Protein AF-A0A8K0K0P8-F1 (afdb_monomer_lite)

Structure (mmCIF, N/CA/C/O backbone):
data_AF-A0A8K0K0P8-F1
#
_entry.id   AF-A0A8K0K0P8-F1
#
loop_
_atom_site.group_PDB
_atom_site.id
_atom_site.type_symbol
_atom_site.label_atom_id
_atom_site.label_alt_id
_atom_site.label_comp_id
_atom_site.label_asym_id
_atom_site.label_entity_id
_atom_site.label_seq_id
_atom_site.pdbx_PDB_ins_code
_atom_site.Cartn_x
_atom_site.Cartn_y
_atom_site.Cartn_z
_atom_site.occupancy
_atom_site.B_iso_or_equiv
_atom_site.auth_seq_id
_atom_site.auth_comp_id
_atom_site.auth_asym_id
_atom_site.auth_atom_id
_atom_site.pdbx_PDB_model_num
ATOM 1 N N . MET A 1 1 ? 12.712 45.612 -15.764 1.00 40.81 1 MET A N 1
ATOM 2 C CA . MET A 1 1 ? 11.254 45.434 -15.910 1.00 40.81 1 MET A CA 1
ATOM 3 C C . MET A 1 1 ? 11.139 44.117 -16.648 1.00 40.81 1 MET A C 1
ATOM 5 O O . MET A 1 1 ? 11.098 44.107 -17.865 1.00 40.81 1 MET A O 1
ATOM 9 N N . GLU A 1 2 ? 11.359 43.036 -15.909 1.00 36.59 2 GLU A N 1
ATOM 10 C CA . GLU A 1 2 ? 11.461 41.673 -16.432 1.00 36.59 2 GLU A CA 1
ATOM 11 C C . GLU A 1 2 ? 10.373 40.860 -15.756 1.00 36.59 2 GLU A C 1
ATO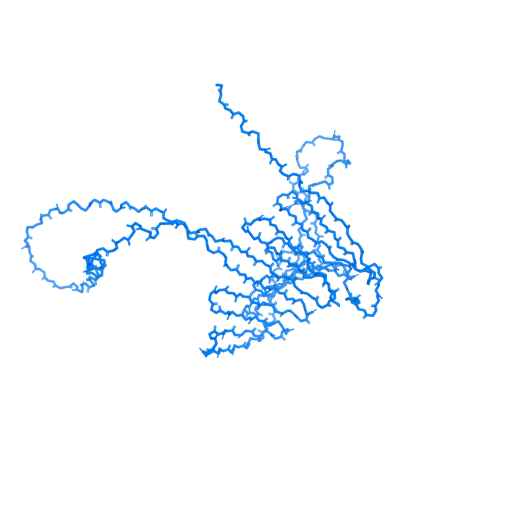M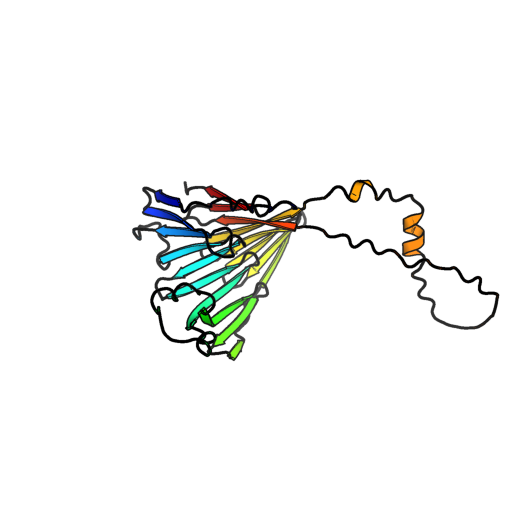 13 O O . GLU A 1 2 ? 10.037 41.108 -14.597 1.00 36.59 2 GLU A O 1
ATOM 18 N N . ASP A 1 3 ? 9.771 40.005 -16.564 1.00 37.56 3 ASP A N 1
ATOM 19 C CA . ASP A 1 3 ? 8.435 39.470 -16.411 1.00 37.56 3 ASP A CA 1
ATOM 20 C C . ASP A 1 3 ? 8.214 38.712 -15.099 1.00 37.56 3 ASP A C 1
ATOM 22 O O . ASP A 1 3 ? 8.863 37.707 -14.806 1.00 37.56 3 ASP A O 1
ATOM 26 N N . ASP A 1 4 ? 7.207 39.168 -14.349 1.00 36.25 4 ASP A N 1
ATOM 27 C CA . ASP A 1 4 ? 6.532 38.380 -13.326 1.00 36.25 4 ASP A CA 1
ATOM 28 C C . ASP A 1 4 ? 5.919 37.143 -14.000 1.00 36.25 4 ASP A C 1
ATOM 30 O O . ASP A 1 4 ? 4.798 37.179 -14.524 1.00 36.25 4 ASP A O 1
ATOM 34 N N . LEU A 1 5 ? 6.649 36.026 -13.974 1.00 32.41 5 LEU A N 1
ATOM 35 C CA . LEU A 1 5 ? 6.106 34.694 -14.214 1.00 32.41 5 LEU A CA 1
ATOM 36 C C . LEU A 1 5 ? 5.028 34.426 -13.159 1.00 32.41 5 LEU A C 1
ATOM 38 O O . LEU A 1 5 ? 5.279 33.914 -12.068 1.00 32.41 5 LEU A O 1
ATOM 42 N N . LYS A 1 6 ? 3.790 34.799 -13.490 1.00 34.06 6 LYS A N 1
ATOM 43 C CA . LYS A 1 6 ? 2.600 34.386 -12.756 1.00 34.06 6 LYS A CA 1
ATOM 44 C C . LYS A 1 6 ? 2.503 32.873 -12.861 1.00 34.06 6 LYS A C 1
ATOM 46 O O . LYS A 1 6 ? 2.051 32.341 -13.870 1.00 34.06 6 LYS A O 1
ATOM 51 N N . CYS A 1 7 ? 2.923 32.196 -11.799 1.00 30.36 7 CYS A N 1
ATOM 52 C CA . CYS A 1 7 ? 2.615 30.798 -11.562 1.00 30.36 7 CYS A CA 1
ATOM 53 C C . CYS A 1 7 ? 1.088 30.638 -11.611 1.00 30.36 7 CYS A C 1
ATOM 55 O O . CYS A 1 7 ? 0.367 31.060 -10.703 1.00 30.36 7 CYS A O 1
ATOM 57 N N . VAL A 1 8 ? 0.577 30.101 -12.719 1.00 29.33 8 VAL A N 1
ATOM 58 C CA . VAL A 1 8 ? -0.823 29.701 -12.836 1.00 29.33 8 VAL A CA 1
ATOM 59 C C . VAL A 1 8 ? -0.939 28.388 -12.081 1.00 29.33 8 VAL A C 1
ATOM 61 O O . VAL A 1 8 ? -0.709 27.313 -12.625 1.00 29.33 8 VAL A O 1
ATOM 64 N N . GLN A 1 9 ? -1.265 28.484 -10.795 1.00 40.44 9 GLN A N 1
ATOM 65 C CA . GLN A 1 9 ? -1.692 27.341 -10.007 1.00 40.44 9 GLN A CA 1
ATOM 66 C C . GLN A 1 9 ? -2.959 26.785 -10.666 1.00 40.44 9 GLN A C 1
ATOM 68 O O . GLN A 1 9 ? -4.039 27.365 -10.543 1.00 40.44 9 GLN A O 1
ATOM 73 N N . VAL A 1 10 ? -2.832 25.686 -11.411 1.00 41.41 10 VAL A N 1
ATOM 74 C CA . VAL A 1 10 ? -3.984 24.961 -11.947 1.00 41.41 10 VAL A CA 1
ATOM 75 C C . VAL A 1 10 ? -4.804 24.498 -10.743 1.00 41.41 10 VAL A C 1
ATOM 77 O O . VAL A 1 10 ? -4.376 23.648 -9.964 1.00 41.41 10 VAL A O 1
ATOM 80 N N . CYS A 1 11 ? -5.957 25.134 -10.528 1.00 45.56 11 CYS A N 1
ATOM 81 C CA . CYS A 1 11 ? -6.834 24.854 -9.400 1.00 45.56 11 CYS A CA 1
ATOM 82 C C . CYS A 1 11 ? -7.343 23.409 -9.479 1.00 45.56 11 CYS A C 1
ATOM 84 O O . CYS A 1 11 ? -8.288 23.105 -10.206 1.00 45.56 11 CYS A O 1
ATOM 86 N N . GLY A 1 12 ? -6.742 22.511 -8.699 1.00 62.06 12 GLY A N 1
ATOM 87 C CA . GLY A 1 12 ? -7.320 21.202 -8.442 1.00 62.06 12 GLY A CA 1
ATOM 88 C C . GLY A 1 12 ? -8.652 21.368 -7.707 1.00 62.06 12 GLY A C 1
ATOM 89 O O . GLY A 1 12 ? -8.690 21.918 -6.613 1.00 62.06 12 GLY A O 1
ATOM 90 N N . PHE A 1 13 ? -9.747 20.891 -8.294 1.00 75.00 13 PHE A N 1
ATOM 91 C CA . PHE A 1 13 ? -11.067 20.919 -7.662 1.00 75.00 13 PHE A CA 1
ATOM 92 C C . PHE A 1 13 ? -11.258 19.723 -6.722 1.00 75.00 13 PHE A C 1
ATOM 94 O O . PHE A 1 13 ? -10.875 18.593 -7.036 1.00 75.00 13 PHE A O 1
ATOM 101 N N . ASP A 1 14 ? -11.896 19.945 -5.581 1.00 86.62 14 ASP A N 1
ATOM 102 C CA . ASP A 1 14 ? -12.398 18.839 -4.772 1.00 86.62 14 ASP A CA 1
ATOM 103 C C . ASP A 1 14 ? -13.541 18.139 -5.517 1.00 86.62 14 ASP A C 1
ATOM 105 O O . ASP A 1 14 ? -14.409 18.784 -6.109 1.00 86.62 14 ASP A O 1
ATOM 109 N N . MET A 1 15 ? -13.556 16.810 -5.474 1.00 89.44 15 MET A N 1
ATOM 110 C CA . MET A 1 15 ? -14.600 15.996 -6.095 1.00 89.44 15 MET A CA 1
ATOM 111 C C . MET A 1 15 ? -15.137 14.999 -5.080 1.00 89.44 15 MET A C 1
ATOM 113 O O . MET A 1 15 ? -14.388 14.486 -4.255 1.00 89.44 15 MET A O 1
ATOM 117 N N . SER A 1 16 ? -16.438 14.728 -5.129 1.00 93.00 16 SER A N 1
ATOM 118 C CA . SER A 1 16 ? -17.065 13.674 -4.343 1.00 93.00 16 SER A CA 1
ATOM 119 C C . SER A 1 16 ? -18.090 12.940 -5.197 1.00 93.00 16 SER A C 1
ATOM 121 O O . SER A 1 16 ? -18.872 13.563 -5.913 1.00 93.00 16 SER A O 1
ATOM 123 N N . LEU A 1 17 ? -18.066 11.615 -5.120 1.00 92.31 17 LEU A N 1
ATOM 124 C CA . LEU A 1 17 ? -18.957 10.708 -5.822 1.00 92.31 17 LEU A CA 1
ATOM 125 C C . LEU A 1 17 ? -19.465 9.653 -4.841 1.00 92.31 17 LEU A C 1
ATOM 127 O O . LEU A 1 17 ? -18.694 9.119 -4.047 1.00 92.31 17 LEU A O 1
ATOM 131 N N . SER A 1 18 ? -20.746 9.311 -4.936 1.00 92.25 18 SER A N 1
ATOM 132 C CA . SER A 1 18 ? -21.354 8.206 -4.192 1.00 92.25 18 SER A CA 1
ATOM 133 C C . SER A 1 18 ? -21.986 7.229 -5.172 1.00 92.25 18 SER A C 1
ATOM 135 O O . SER A 1 18 ? -22.707 7.641 -6.080 1.00 92.25 18 SER A O 1
ATOM 137 N N . LEU A 1 19 ? -21.726 5.938 -4.988 1.00 89.38 19 LEU A N 1
ATOM 138 C CA . LEU A 1 19 ? -22.257 4.866 -5.826 1.00 89.38 19 LEU A CA 1
ATOM 139 C C . LEU A 1 19 ? -23.469 4.195 -5.160 1.00 89.38 19 LEU A C 1
ATOM 141 O O . LEU A 1 19 ? -23.549 4.166 -3.929 1.00 89.38 19 LEU A O 1
ATOM 145 N N . PRO A 1 20 ? -24.374 3.563 -5.936 1.00 87.56 20 PRO A N 1
ATOM 146 C CA . PRO A 1 20 ? -25.478 2.771 -5.385 1.00 87.56 20 PRO A CA 1
ATOM 147 C C . PRO A 1 20 ? -25.037 1.636 -4.449 1.00 87.56 20 PRO A C 1
ATOM 149 O O . PRO A 1 20 ? -25.809 1.211 -3.596 1.00 87.56 20 PRO A O 1
ATOM 152 N N . SER A 1 21 ? -23.791 1.165 -4.575 1.00 85.56 21 SER A N 1
ATOM 153 C CA . SER A 1 21 ? -23.188 0.178 -3.670 1.00 85.56 21 SER A CA 1
ATOM 154 C C . SER A 1 21 ? -22.944 0.704 -2.249 1.00 85.56 21 SER A C 1
ATOM 156 O O . SER A 1 21 ? -22.603 -0.078 -1.366 1.00 85.56 21 SER A O 1
ATOM 158 N N . GLY A 1 22 ? -23.100 2.011 -2.019 1.00 89.44 22 GLY A N 1
ATOM 159 C CA . GLY A 1 22 ? -22.758 2.677 -0.764 1.00 89.44 22 GLY A CA 1
ATOM 160 C C . GLY A 1 22 ? -21.306 3.155 -0.699 1.00 89.44 22 GLY A C 1
ATOM 161 O O . GLY A 1 22 ? -20.930 3.777 0.294 1.00 89.44 22 GLY A O 1
ATOM 162 N N . LEU A 1 23 ? -20.502 2.909 -1.740 1.00 91.31 23 LEU A N 1
ATOM 163 C CA . LEU A 1 23 ? -19.133 3.408 -1.842 1.00 91.31 23 LEU A CA 1
ATOM 164 C C . LEU A 1 23 ? -19.129 4.916 -2.132 1.00 91.31 23 LEU A C 1
ATOM 166 O O . LEU A 1 23 ? -19.649 5.362 -3.153 1.00 91.31 23 LEU A O 1
ATOM 170 N N . CYS A 1 24 ? -18.499 5.689 -1.254 1.00 94.38 24 CYS A N 1
ATOM 171 C CA . CYS A 1 24 ? -18.154 7.090 -1.457 1.00 94.38 24 CYS A CA 1
ATOM 172 C C . CYS A 1 24 ? -16.685 7.225 -1.837 1.00 94.38 24 CYS A C 1
ATOM 174 O O . CYS A 1 24 ? -15.820 6.630 -1.193 1.00 94.38 24 CYS A O 1
ATOM 176 N N . ILE A 1 25 ? -16.415 8.083 -2.812 1.00 95.25 25 ILE A N 1
ATOM 177 C CA . ILE A 1 25 ? -15.087 8.437 -3.301 1.00 95.25 25 ILE A CA 1
ATOM 178 C C . ILE A 1 25 ? -14.959 9.958 -3.213 1.00 95.25 25 ILE A C 1
ATOM 180 O O . ILE A 1 25 ? -15.842 10.683 -3.662 1.00 95.25 25 ILE A O 1
ATOM 184 N N . GLU A 1 26 ? -13.882 10.457 -2.619 1.00 95.38 26 GLU A N 1
ATOM 185 C CA . GLU A 1 26 ? -13.608 11.888 -2.473 1.00 95.38 26 GLU A CA 1
ATOM 186 C C . GLU A 1 26 ? -12.177 12.183 -2.943 1.00 95.38 26 GLU A C 1
ATOM 188 O O . GLU A 1 26 ? -11.227 11.592 -2.437 1.00 95.38 26 GLU A O 1
ATOM 193 N N . ARG A 1 27 ? -11.997 13.114 -3.882 1.00 92.75 27 ARG A N 1
ATOM 194 C CA . ARG A 1 27 ? -10.692 13.702 -4.209 1.00 92.75 27 ARG A CA 1
ATOM 195 C C . ARG A 1 27 ? -10.491 14.942 -3.352 1.00 92.75 27 ARG A C 1
ATOM 197 O O . ARG A 1 27 ? -11.366 15.810 -3.324 1.00 92.75 27 ARG A O 1
ATOM 204 N N . LYS A 1 28 ? -9.330 15.040 -2.709 1.00 90.06 28 LYS A N 1
ATOM 205 C CA . LYS A 1 28 ? -8.957 16.184 -1.877 1.00 90.06 28 LYS A CA 1
ATOM 206 C C . LYS A 1 28 ? -7.548 16.653 -2.196 1.00 90.06 28 LYS A C 1
ATOM 208 O O . LYS A 1 28 ? -6.614 15.854 -2.188 1.00 90.06 28 LYS A O 1
ATOM 213 N N . VAL A 1 29 ? -7.405 17.948 -2.457 1.00 85.56 29 VAL A N 1
ATOM 214 C CA . VAL A 1 29 ? -6.098 18.600 -2.619 1.00 85.56 29 VAL A CA 1
ATOM 215 C C . VAL A 1 29 ? -5.508 18.890 -1.236 1.00 85.56 29 VAL A C 1
ATOM 217 O O . VAL A 1 29 ? -6.228 19.317 -0.333 1.00 85.56 29 VAL A O 1
ATOM 220 N N . LEU A 1 30 ? -4.209 18.645 -1.053 1.00 74.38 30 LEU A N 1
ATOM 221 C CA . LEU A 1 30 ? -3.492 18.899 0.200 1.00 74.38 30 LEU A CA 1
ATOM 222 C C . LEU A 1 30 ? -2.305 19.836 -0.066 1.00 74.38 30 LEU A C 1
ATOM 224 O O . LEU A 1 30 ? -1.707 19.809 -1.135 1.00 74.38 30 LEU A O 1
ATOM 228 N N . HIS A 1 31 ? -1.927 20.668 0.902 1.00 68.25 31 HIS A N 1
ATOM 229 C CA . HIS A 1 31 ? -0.700 21.455 0.774 1.00 68.25 31 HIS A CA 1
ATOM 230 C C . HIS A 1 31 ? 0.527 20.524 0.748 1.00 68.25 31 HIS A C 1
ATOM 232 O O . HIS A 1 31 ? 0.716 19.730 1.665 1.00 68.25 31 HIS A O 1
ATOM 238 N N . GLY A 1 32 ? 1.346 20.608 -0.307 1.00 65.56 32 GLY A N 1
ATOM 239 C CA . GLY A 1 32 ? 2.576 19.813 -0.462 1.00 65.56 32 GLY A CA 1
ATOM 240 C C . GLY A 1 32 ? 2.401 18.399 -1.038 1.00 65.56 32 GLY A C 1
ATOM 241 O O . GLY A 1 32 ? 3.390 17.699 -1.214 1.00 65.56 32 GLY A O 1
ATOM 242 N N . CYS A 1 33 ? 1.176 17.972 -1.359 1.00 66.50 33 CYS A N 1
ATOM 243 C CA . CYS A 1 33 ? 0.894 16.734 -2.093 1.00 66.50 33 CYS A CA 1
ATOM 244 C C . CYS A 1 33 ? -0.182 17.041 -3.140 1.00 66.50 33 CYS A C 1
ATOM 246 O O . CYS A 1 33 ? -1.190 17.643 -2.766 1.00 66.50 33 CYS A O 1
ATOM 248 N N . PRO A 1 34 ? -0.024 16.647 -4.418 1.00 76.75 34 PRO A N 1
ATOM 249 C CA . PRO A 1 34 ? -0.919 17.101 -5.483 1.00 76.75 34 PRO A CA 1
ATOM 250 C C . PRO A 1 34 ? -2.393 16.831 -5.147 1.00 76.75 34 PRO A C 1
ATOM 252 O O . PRO A 1 34 ? -3.236 17.712 -5.320 1.00 76.75 34 PRO A O 1
ATOM 255 N N . PHE A 1 35 ? -2.708 15.639 -4.626 1.00 88.19 35 PHE A N 1
ATOM 256 C CA . PHE A 1 35 ? -3.993 15.287 -4.013 1.00 88.19 35 PHE A CA 1
ATOM 257 C C . PHE A 1 35 ? -3.945 13.863 -3.433 1.00 88.19 35 PHE A C 1
ATOM 259 O O . PHE A 1 35 ? -3.016 13.095 -3.683 1.00 88.19 35 PHE A O 1
ATOM 266 N N . TYR A 1 36 ? -4.984 13.489 -2.690 1.00 93.06 36 TYR A N 1
ATOM 267 C CA . TYR A 1 36 ? -5.281 12.099 -2.347 1.00 93.06 36 TYR A CA 1
ATOM 268 C C . TYR A 1 36 ? -6.717 11.743 -2.724 1.00 93.06 36 TYR A C 1
ATOM 270 O O . TYR A 1 36 ? -7.574 12.614 -2.919 1.00 93.06 36 TYR A O 1
ATOM 278 N N . ILE A 1 37 ? -6.985 10.441 -2.800 1.00 95.19 37 ILE A N 1
ATOM 279 C CA . ILE A 1 37 ? -8.328 9.911 -3.023 1.00 95.19 37 ILE A CA 1
ATOM 280 C C . ILE A 1 37 ? -8.754 9.150 -1.778 1.00 95.19 37 ILE A C 1
ATOM 282 O O . ILE A 1 37 ? -8.110 8.190 -1.369 1.00 95.19 37 ILE A O 1
ATOM 286 N N . LYS A 1 38 ? -9.842 9.584 -1.156 1.00 96.25 38 LYS A N 1
ATOM 287 C CA . LYS A 1 38 ? -10.465 8.930 -0.013 1.00 96.25 38 LYS A CA 1
ATOM 288 C C . LYS A 1 38 ? -11.596 8.038 -0.488 1.00 96.25 38 LYS A C 1
ATOM 290 O O . LYS A 1 38 ? -12.419 8.466 -1.290 1.00 96.25 38 LYS A O 1
ATOM 295 N N . GLN A 1 39 ? -11.672 6.829 0.051 1.00 96.06 39 GLN A N 1
ATOM 296 C CA . GLN A 1 39 ? -12.791 5.923 -0.176 1.00 96.06 39 GLN A CA 1
ATOM 297 C C . GLN A 1 39 ? -13.362 5.423 1.149 1.00 96.06 39 GLN A C 1
ATOM 299 O O . GLN A 1 39 ? -12.610 5.099 2.067 1.00 96.06 39 GLN A O 1
ATOM 304 N N . LYS A 1 40 ? -14.691 5.375 1.258 1.00 94.38 40 LYS A N 1
ATOM 305 C CA . LYS A 1 40 ? -15.415 4.887 2.444 1.00 94.38 40 LYS A CA 1
ATOM 306 C C . LYS A 1 40 ? -16.746 4.261 2.040 1.00 94.38 40 LYS A C 1
ATOM 308 O O . LYS A 1 40 ? -17.348 4.702 1.067 1.00 94.38 40 LYS A O 1
ATOM 313 N N . HIS A 1 41 ? -17.251 3.304 2.809 1.00 91.38 41 HIS A N 1
ATOM 314 C CA . HIS A 1 41 ? -18.611 2.779 2.630 1.00 91.38 41 HIS A CA 1
ATOM 315 C C . HIS A 1 41 ? -19.576 3.466 3.606 1.00 91.38 41 HIS A C 1
ATOM 317 O O . HIS A 1 41 ? -19.326 3.471 4.807 1.00 91.38 41 HIS A O 1
ATOM 323 N N . ILE A 1 42 ? -20.679 4.046 3.111 1.00 84.88 42 ILE A N 1
ATOM 324 C CA . ILE A 1 42 ? -21.695 4.732 3.943 1.00 84.88 42 ILE A CA 1
ATOM 325 C C . ILE A 1 42 ? -22.390 3.744 4.886 1.00 84.88 42 ILE A C 1
ATOM 327 O O . ILE A 1 42 ? -22.662 4.055 6.043 1.00 84.88 42 ILE A O 1
ATOM 331 N N . SER A 1 43 ? -22.686 2.546 4.386 1.00 75.88 43 SER A N 1
ATOM 332 C CA . SER A 1 43 ? -23.279 1.466 5.165 1.00 75.88 43 SER A CA 1
ATOM 333 C C . SER A 1 43 ? -22.388 0.241 5.085 1.00 75.88 43 SER A C 1
ATOM 335 O O . SER A 1 43 ? -22.028 -0.183 3.984 1.00 75.88 43 SER A O 1
ATOM 337 N N . LYS A 1 44 ? -22.088 -0.363 6.238 1.00 67.62 44 LYS A N 1
ATOM 338 C CA . LYS A 1 44 ? -21.389 -1.647 6.312 1.00 67.62 44 LYS A CA 1
ATOM 339 C C . LYS A 1 44 ? -22.307 -2.778 5.833 1.00 67.62 44 LYS A C 1
ATOM 341 O O . LYS A 1 44 ? -22.955 -3.453 6.627 1.00 67.62 44 LYS A O 1
ATOM 346 N N . GLY A 1 45 ? -22.472 -2.892 4.516 1.00 63.19 45 GLY A N 1
ATOM 347 C CA . GLY A 1 45 ? -23.204 -3.982 3.871 1.00 63.19 45 GLY A CA 1
ATOM 348 C C . GLY A 1 45 ? -22.372 -5.268 3.816 1.00 63.19 45 GLY A C 1
ATOM 349 O O . GLY A 1 45 ? -21.233 -5.305 4.269 1.00 63.19 45 GLY A O 1
ATOM 350 N N . LYS A 1 46 ? -22.901 -6.328 3.188 1.00 60.25 46 LYS A N 1
ATOM 351 C CA . LYS A 1 46 ? -22.180 -7.612 3.015 1.00 60.25 46 LYS A CA 1
ATOM 352 C C . LYS A 1 46 ? -20.799 -7.484 2.346 1.00 60.25 46 LYS A C 1
ATOM 354 O O . LYS A 1 46 ? -19.970 -8.361 2.544 1.00 60.25 46 LYS A O 1
ATOM 359 N N . ASN A 1 47 ? -20.574 -6.411 1.585 1.00 59.16 47 ASN A N 1
ATOM 360 C CA . ASN A 1 47 ? -19.353 -6.170 0.813 1.00 59.16 47 ASN A CA 1
ATOM 361 C C . ASN A 1 47 ? -18.419 -5.124 1.455 1.00 59.16 47 ASN A C 1
ATOM 363 O O . ASN A 1 47 ? -17.452 -4.716 0.822 1.00 59.16 47 ASN A O 1
ATOM 367 N N . SER A 1 48 ? -18.702 -4.636 2.670 1.00 62.09 48 SER A N 1
ATOM 368 C CA . SER A 1 48 ? -17.813 -3.677 3.340 1.00 62.09 48 SER A CA 1
ATOM 369 C C . SER A 1 48 ? -16.679 -4.386 4.071 1.00 62.09 48 SER A C 1
ATOM 371 O O . SER A 1 48 ? -16.906 -5.408 4.720 1.00 62.09 48 SER A O 1
ATOM 373 N N . VAL A 1 49 ? -15.488 -3.788 4.061 1.00 74.50 49 VAL A N 1
ATOM 374 C CA . VAL A 1 49 ? -14.385 -4.205 4.936 1.00 74.50 49 VAL A CA 1
ATOM 375 C C . VAL A 1 49 ? -14.778 -3.888 6.382 1.00 74.50 49 VAL A C 1
ATOM 377 O O . VAL A 1 49 ? -14.910 -2.726 6.754 1.00 74.50 49 VAL A O 1
ATOM 380 N N . ILE A 1 50 ? -15.041 -4.933 7.174 1.00 73.38 50 ILE A N 1
ATOM 381 C CA . ILE A 1 50 ? -15.775 -4.850 8.453 1.00 73.38 50 ILE A CA 1
ATOM 382 C C . ILE A 1 50 ? -15.098 -3.907 9.462 1.00 73.38 50 ILE A C 1
ATOM 384 O O . ILE A 1 50 ? -15.793 -3.149 10.146 1.00 73.38 50 ILE A O 1
ATOM 388 N N . ASP A 1 51 ? -13.767 -3.886 9.488 1.00 87.88 51 ASP A N 1
ATOM 389 C CA . ASP A 1 51 ? -12.979 -3.187 10.512 1.00 87.88 51 ASP A CA 1
ATOM 390 C C . ASP A 1 51 ? -12.355 -1.870 10.021 1.00 87.88 51 ASP A C 1
ATOM 392 O O . ASP A 1 51 ? -11.550 -1.259 10.722 1.00 87.88 51 ASP A O 1
ATOM 396 N N . GLU A 1 52 ? -12.726 -1.407 8.826 1.00 93.31 52 GLU A N 1
ATOM 397 C CA . GLU A 1 52 ? -12.197 -0.178 8.232 1.00 93.31 52 GLU A CA 1
ATOM 398 C C . GLU A 1 52 ? -13.272 0.915 8.178 1.00 93.31 52 GLU A C 1
ATOM 400 O O . GLU A 1 52 ? -14.396 0.685 7.728 1.00 93.31 52 GLU A O 1
ATOM 405 N N . GLU A 1 53 ? -12.940 2.117 8.649 1.00 93.56 53 GLU A N 1
ATOM 406 C CA . GLU A 1 53 ? -13.803 3.298 8.539 1.00 93.56 53 GLU A CA 1
ATOM 407 C C . GLU A 1 53 ? -13.699 3.924 7.148 1.00 93.56 53 GLU A C 1
ATOM 409 O O . GLU A 1 53 ? -14.706 4.244 6.512 1.00 93.56 53 GLU A O 1
ATOM 414 N N . PHE A 1 54 ? -12.467 4.115 6.681 1.00 95.38 54 PHE A N 1
ATOM 415 C CA . PHE A 1 54 ? -12.142 4.603 5.348 1.00 95.38 54 PHE A CA 1
ATOM 416 C C . PHE A 1 54 ? -10.670 4.339 5.032 1.00 95.38 54 PHE A C 1
ATOM 418 O O . PHE A 1 54 ? -9.860 4.050 5.915 1.00 95.38 54 PHE A O 1
ATOM 425 N N . ARG A 1 55 ? -10.301 4.527 3.768 1.00 96.56 55 ARG A N 1
ATOM 426 C CA . ARG A 1 55 ? -8.906 4.523 3.329 1.00 96.56 55 ARG A CA 1
ATOM 427 C C . ARG A 1 55 ? -8.579 5.711 2.444 1.00 96.56 55 ARG A C 1
ATOM 429 O O . ARG A 1 55 ? -9.465 6.280 1.805 1.00 96.56 55 ARG A O 1
ATOM 436 N N . LEU A 1 56 ? -7.303 6.073 2.417 1.00 96.81 56 LEU A N 1
ATOM 437 C CA . LEU A 1 56 ? -6.732 7.092 1.548 1.00 96.81 56 LEU A CA 1
ATOM 438 C C . LEU A 1 56 ? -5.712 6.446 0.617 1.00 96.81 56 LEU A C 1
ATOM 440 O O . LEU A 1 56 ? -4.857 5.685 1.062 1.00 96.81 56 LEU A O 1
ATOM 444 N N . TYR A 1 57 ? -5.789 6.807 -0.653 1.00 96.62 57 TYR A N 1
ATOM 445 C CA . TYR A 1 57 ? -4.823 6.480 -1.687 1.00 96.62 57 TYR A CA 1
ATOM 446 C C . TYR A 1 57 ? -3.989 7.731 -1.948 1.00 96.62 57 TYR A C 1
ATOM 448 O O . TYR A 1 57 ? -4.534 8.764 -2.356 1.00 96.62 57 TYR A O 1
ATOM 456 N N . LEU A 1 58 ? -2.694 7.657 -1.652 1.00 94.62 58 LEU A N 1
ATOM 457 C CA . LEU A 1 58 ? -1.767 8.775 -1.791 1.00 94.62 58 LEU A CA 1
ATOM 458 C C . LEU A 1 58 ? -1.025 8.708 -3.127 1.00 94.62 58 LEU A C 1
ATOM 460 O O . LEU A 1 58 ? -0.768 7.627 -3.652 1.00 94.62 58 LEU A O 1
ATOM 464 N N . PHE A 1 59 ? -0.621 9.872 -3.635 1.00 91.94 59 PHE A N 1
ATOM 465 C CA . PHE A 1 59 ? 0.088 9.997 -4.912 1.00 91.94 59 PHE A CA 1
ATOM 466 C C . PHE A 1 59 ? 1.442 9.261 -4.943 1.00 91.94 59 PHE A C 1
ATOM 468 O O . PHE A 1 59 ? 1.897 8.832 -5.994 1.00 91.94 59 PHE A O 1
ATOM 475 N N . ASN A 1 60 ? 2.068 9.045 -3.781 1.00 92.62 60 ASN A N 1
ATOM 476 C CA . ASN A 1 60 ? 3.304 8.264 -3.650 1.00 92.62 60 ASN A CA 1
ATOM 477 C C . ASN A 1 60 ? 3.077 6.739 -3.576 1.00 92.62 60 ASN A C 1
ATOM 479 O O . ASN A 1 60 ? 3.982 6.006 -3.183 1.00 92.62 60 ASN A O 1
ATOM 483 N N . GLY A 1 61 ? 1.861 6.271 -3.870 1.00 95.50 61 GLY A N 1
ATOM 484 C CA . GLY A 1 61 ? 1.500 4.855 -3.882 1.00 95.50 61 GLY A CA 1
ATOM 485 C C . GLY A 1 61 ? 1.191 4.250 -2.513 1.00 95.50 61 GLY A C 1
ATOM 486 O O . GLY A 1 61 ? 0.846 3.074 -2.439 1.00 95.50 61 GLY A O 1
ATOM 487 N N . ASN A 1 62 ? 1.290 5.012 -1.420 1.00 97.38 62 ASN A N 1
ATOM 488 C CA . ASN A 1 62 ? 0.904 4.510 -0.103 1.00 97.38 62 ASN A CA 1
ATOM 489 C C . ASN A 1 62 ? -0.625 4.441 0.043 1.00 97.38 62 ASN A C 1
ATOM 491 O O . ASN A 1 62 ? -1.344 5.373 -0.332 1.00 97.38 62 ASN A O 1
ATOM 495 N N . ILE A 1 63 ? -1.108 3.384 0.698 1.00 98.06 63 ILE A N 1
ATOM 496 C CA . ILE A 1 63 ? -2.503 3.260 1.138 1.00 98.06 63 ILE A CA 1
ATOM 497 C C . ILE A 1 63 ? -2.553 3.435 2.655 1.00 98.06 63 ILE A C 1
ATOM 499 O O . ILE A 1 63 ? -1.918 2.679 3.388 1.00 98.06 63 ILE A O 1
ATOM 503 N N . LEU A 1 64 ? -3.323 4.409 3.136 1.00 97.38 64 LEU A N 1
ATOM 504 C CA . LEU A 1 64 ? -3.588 4.609 4.564 1.00 97.38 64 LEU A CA 1
ATOM 505 C C . LEU A 1 64 ? -4.976 4.073 4.881 1.00 97.38 64 LEU A C 1
ATOM 507 O O . LEU A 1 64 ? -5.962 4.575 4.351 1.00 97.38 64 LEU A O 1
ATOM 511 N N . LYS A 1 65 ? -5.066 3.095 5.773 1.00 96.81 65 LYS A N 1
ATOM 512 C CA . LYS A 1 65 ? -6.324 2.524 6.252 1.00 96.81 65 LYS A CA 1
ATOM 513 C C . LYS A 1 65 ? -6.607 3.040 7.652 1.00 96.81 65 LYS A C 1
ATOM 515 O O . LYS A 1 65 ? -5.777 2.872 8.541 1.00 96.81 65 LYS A O 1
ATOM 520 N N . PHE A 1 66 ? -7.774 3.640 7.837 1.00 96.31 66 PHE A N 1
ATOM 521 C CA . PHE A 1 66 ? -8.254 4.117 9.127 1.00 96.31 66 PHE A CA 1
ATOM 522 C C . PHE A 1 66 ? -9.194 3.062 9.691 1.00 96.31 66 PHE A C 1
ATOM 524 O O . PHE A 1 66 ? -10.273 2.820 9.147 1.00 96.31 66 PHE A O 1
ATOM 531 N N . MET A 1 67 ? -8.740 2.383 10.737 1.00 95.25 67 MET A N 1
ATOM 532 C CA . MET A 1 67 ? -9.432 1.249 11.332 1.00 95.25 67 MET A CA 1
ATOM 533 C C . MET A 1 67 ? -10.418 1.722 12.405 1.00 95.25 67 MET A C 1
ATOM 535 O O . MET A 1 67 ? -10.210 2.742 13.057 1.00 95.25 67 MET A O 1
ATOM 539 N N . THR A 1 68 ? -11.476 0.951 12.650 1.00 93.25 68 THR A N 1
ATOM 540 C CA . THR A 1 68 ? -12.529 1.309 13.625 1.00 93.25 68 THR A CA 1
ATOM 541 C C . THR A 1 68 ? -12.064 1.277 15.081 1.00 93.25 68 THR A C 1
ATOM 543 O O . THR A 1 68 ? -12.750 1.777 15.967 1.00 93.25 68 THR A O 1
ATOM 546 N N . ASN A 1 69 ? -10.920 0.646 15.352 1.00 92.50 69 ASN A N 1
ATOM 547 C CA . ASN A 1 69 ? -10.272 0.634 16.664 1.00 92.50 69 ASN A CA 1
ATOM 548 C C . ASN A 1 69 ? -9.360 1.861 16.889 1.00 92.50 69 ASN A C 1
ATOM 550 O O . ASN A 1 69 ? -8.731 1.955 17.941 1.00 92.50 69 ASN A O 1
ATOM 554 N N . GLY A 1 70 ? -9.279 2.782 15.921 1.00 92.31 70 GLY A N 1
ATOM 555 C CA . GLY A 1 70 ? -8.432 3.975 15.967 1.00 92.31 70 GLY A CA 1
ATOM 556 C C . GLY A 1 70 ? -7.001 3.771 15.456 1.00 92.31 70 GLY A C 1
ATOM 557 O O . GLY A 1 70 ? -6.236 4.734 15.423 1.00 92.31 70 GLY A O 1
ATOM 558 N N . GLU A 1 71 ? -6.622 2.558 15.045 1.00 95.06 71 GLU A N 1
ATOM 559 C CA . GLU A 1 71 ? -5.320 2.308 14.422 1.00 95.06 71 GLU A CA 1
ATOM 560 C C . GLU A 1 71 ? -5.281 2.837 12.982 1.00 95.06 71 GLU A C 1
ATOM 562 O O . GLU A 1 71 ? -6.277 2.811 12.252 1.00 95.06 71 GLU A O 1
ATOM 567 N N . ILE A 1 72 ? -4.099 3.278 12.546 1.00 96.69 72 ILE A N 1
ATOM 568 C CA . ILE A 1 72 ? -3.838 3.607 11.142 1.00 96.69 72 ILE A CA 1
ATOM 569 C C . ILE A 1 72 ? -2.828 2.610 10.591 1.00 96.69 72 ILE A C 1
ATOM 571 O O . ILE A 1 72 ? -1.706 2.523 11.090 1.00 96.69 72 ILE A O 1
ATOM 575 N N . ILE A 1 73 ? -3.213 1.882 9.545 1.00 97.44 73 ILE A N 1
ATOM 576 C CA . ILE A 1 73 ? -2.328 0.944 8.848 1.00 97.44 73 ILE A CA 1
ATOM 577 C C . ILE A 1 73 ? -1.865 1.587 7.543 1.00 97.44 73 ILE A C 1
ATOM 579 O O . ILE A 1 73 ? -2.689 1.993 6.727 1.00 97.44 73 ILE A O 1
ATOM 583 N N . ILE A 1 74 ? -0.555 1.666 7.332 1.00 98.12 74 ILE A N 1
ATOM 584 C CA . ILE A 1 74 ? 0.060 2.199 6.114 1.00 98.12 74 ILE A CA 1
ATOM 585 C C . ILE A 1 74 ? 0.634 1.029 5.324 1.00 98.12 74 ILE A C 1
ATOM 587 O O . ILE A 1 74 ? 1.517 0.329 5.819 1.00 98.12 74 ILE A O 1
ATOM 591 N N . LEU A 1 75 ? 0.138 0.827 4.107 1.00 98.56 75 LEU A N 1
ATOM 592 C CA . LEU A 1 75 ? 0.656 -0.150 3.154 1.00 98.56 75 LEU A CA 1
ATOM 593 C C . LEU A 1 75 ? 1.526 0.584 2.134 1.00 98.56 75 LEU A C 1
ATOM 595 O O . LEU A 1 75 ? 1.040 1.492 1.457 1.00 98.56 75 LEU A O 1
ATOM 599 N N . CYS A 1 76 ? 2.800 0.210 2.038 1.00 98.31 76 CYS A N 1
ATOM 600 C CA . CYS A 1 76 ? 3.752 0.856 1.138 1.00 98.31 76 CYS A CA 1
ATOM 601 C C . CYS A 1 76 ? 3.990 0.032 -0.138 1.00 98.31 76 CYS A C 1
ATOM 603 O O . CYS A 1 76 ? 4.029 -1.199 -0.061 1.00 98.31 76 CYS A O 1
ATOM 605 N N . PRO A 1 77 ? 4.281 0.675 -1.286 1.00 97.88 77 PRO A N 1
ATOM 606 C CA . PRO A 1 77 ? 4.558 -0.012 -2.553 1.00 97.88 77 PRO A CA 1
ATOM 607 C C . PRO A 1 77 ? 5.703 -1.028 -2.495 1.00 97.88 77 PRO A C 1
ATOM 609 O O . PRO A 1 77 ? 5.741 -1.973 -3.270 1.00 97.88 77 PRO A O 1
ATOM 612 N N . ASN A 1 78 ? 6.639 -0.859 -1.559 1.00 96.75 78 ASN A N 1
ATOM 613 C CA . ASN A 1 78 ? 7.775 -1.757 -1.378 1.00 96.75 78 ASN A CA 1
ATOM 614 C C . ASN A 1 78 ? 7.484 -2.954 -0.454 1.00 96.75 78 ASN A C 1
ATOM 616 O O . ASN A 1 78 ? 8.408 -3.692 -0.128 1.00 96.75 78 ASN A O 1
ATOM 620 N N . SER A 1 79 ? 6.231 -3.186 -0.042 1.00 97.38 79 SER A N 1
ATOM 621 C CA . SER A 1 79 ? 5.803 -4.224 0.925 1.00 97.38 79 SER A CA 1
ATOM 622 C C . SER A 1 79 ? 6.062 -3.909 2.402 1.00 97.38 79 SER A C 1
ATOM 624 O O . SER A 1 79 ? 5.828 -4.757 3.272 1.00 97.38 79 SER A O 1
ATOM 626 N N . THR A 1 80 ? 6.522 -2.697 2.721 1.00 98.19 80 THR A N 1
ATOM 627 C CA . THR A 1 80 ? 6.574 -2.237 4.115 1.00 98.19 80 THR A CA 1
ATOM 628 C C . THR A 1 80 ? 5.159 -2.015 4.639 1.00 98.19 80 THR A C 1
ATOM 630 O O . THR A 1 80 ? 4.297 -1.510 3.918 1.00 98.19 80 THR A O 1
ATOM 633 N N . VAL A 1 81 ? 4.918 -2.390 5.894 1.00 98.25 81 VAL A N 1
ATOM 634 C CA . VAL A 1 81 ? 3.663 -2.106 6.594 1.00 98.25 81 VAL A CA 1
ATOM 635 C C . VAL A 1 81 ? 3.970 -1.367 7.887 1.00 98.25 81 VAL A C 1
ATOM 637 O O . VAL A 1 81 ? 4.800 -1.824 8.674 1.00 98.25 81 VAL A O 1
ATOM 640 N N . TYR A 1 82 ? 3.280 -0.253 8.117 1.00 97.56 82 TYR A N 1
ATOM 641 C CA . TYR A 1 82 ? 3.281 0.439 9.405 1.00 97.56 82 TYR A CA 1
ATOM 642 C C . TYR A 1 82 ? 1.917 0.292 10.072 1.00 97.56 82 TYR A C 1
ATOM 644 O O . TYR A 1 82 ? 0.892 0.450 9.416 1.00 97.56 82 TYR A O 1
ATOM 652 N N . ILE A 1 83 ? 1.898 0.016 11.373 1.00 97.19 83 ILE A N 1
ATOM 653 C CA . ILE A 1 83 ? 0.682 -0.039 12.192 1.00 97.19 83 ILE A CA 1
ATOM 654 C C . ILE A 1 83 ? 0.838 0.995 13.298 1.00 97.19 83 ILE A C 1
ATOM 656 O O . ILE A 1 83 ? 1.550 0.770 14.275 1.00 97.19 83 ILE A O 1
ATOM 660 N N . CYS A 1 84 ? 0.203 2.146 13.133 1.00 96.12 84 CYS A N 1
ATOM 661 C CA . CYS A 1 84 ? 0.269 3.259 14.068 1.00 96.12 84 CYS A CA 1
ATOM 662 C C . CYS A 1 84 ? -0.878 3.158 15.078 1.00 96.12 84 CYS A C 1
ATOM 664 O O . CYS A 1 84 ? -2.047 3.175 14.694 1.00 96.12 84 CYS A O 1
ATOM 666 N N . LYS A 1 85 ? -0.537 3.075 16.368 1.00 93.62 85 LYS A N 1
ATOM 667 C CA . LYS A 1 85 ? -1.490 2.844 17.471 1.00 93.62 85 LYS A CA 1
ATOM 668 C C . LYS A 1 85 ? -1.744 4.090 18.319 1.00 93.62 85 LYS A C 1
ATOM 670 O O . LYS A 1 85 ? -2.782 4.198 18.962 1.00 93.62 85 LYS A O 1
ATOM 675 N N . LYS A 1 86 ? -0.782 5.017 18.373 1.00 91.00 86 LYS A N 1
ATOM 676 C CA . LYS A 1 86 ? -0.871 6.241 19.182 1.00 91.00 86 LYS A CA 1
ATOM 677 C C . LYS A 1 86 ? -0.190 7.408 18.479 1.00 91.00 86 LYS A C 1
ATOM 679 O O . LYS A 1 86 ? 0.899 7.246 17.925 1.00 91.00 86 LYS A O 1
ATOM 684 N N . PHE A 1 87 ? -0.815 8.577 18.564 1.00 87.94 87 PHE A N 1
ATOM 685 C CA . PHE A 1 87 ? -0.339 9.831 17.989 1.00 87.94 87 PHE A CA 1
ATOM 686 C C . PHE A 1 87 ? -0.260 10.903 19.070 1.00 87.94 87 PHE A C 1
ATOM 688 O O . PHE A 1 87 ? -1.103 10.940 19.967 1.00 87.94 87 PHE A O 1
ATOM 695 N N . GLU A 1 88 ? 0.733 11.779 18.972 1.00 84.94 88 GLU A N 1
ATOM 696 C CA . GLU A 1 88 ? 0.886 12.942 19.844 1.00 84.94 88 GLU A CA 1
ATOM 697 C C . GLU A 1 88 ? 1.153 14.193 19.010 1.00 84.94 88 GLU A C 1
ATOM 699 O O . GLU A 1 88 ? 1.802 14.138 17.959 1.00 84.94 88 GLU A O 1
ATOM 704 N N . LEU A 1 89 ? 0.630 15.319 19.494 1.00 78.25 89 LEU A N 1
ATOM 705 C CA . LEU A 1 89 ? 0.919 16.640 18.958 1.00 78.25 89 LEU A CA 1
ATOM 706 C C . LEU A 1 89 ? 2.277 17.102 19.506 1.00 78.25 89 LEU A C 1
ATOM 708 O O . LEU A 1 89 ? 2.446 17.236 20.713 1.00 78.25 89 LEU A O 1
ATOM 712 N N . SER A 1 90 ? 3.253 17.340 18.638 1.00 64.62 90 SER A N 1
ATOM 713 C CA . SER A 1 90 ? 4.523 17.955 18.984 1.00 64.62 90 SER A CA 1
ATOM 714 C C . SER A 1 90 ? 4.318 19.441 19.261 1.00 64.62 90 SER A C 1
ATOM 716 O O . SER A 1 90 ? 3.969 20.206 18.365 1.00 64.62 90 SER A O 1
ATOM 718 N N . GLU A 1 91 ? 4.609 19.870 20.484 1.00 58.50 91 GLU A N 1
ATOM 719 C CA . GLU A 1 91 ? 4.466 21.257 20.957 1.00 58.50 91 GLU A CA 1
ATOM 720 C C . GLU A 1 91 ? 5.531 22.232 20.405 1.00 58.50 91 GLU A C 1
ATOM 722 O O . GLU A 1 91 ? 5.685 23.343 20.906 1.00 58.50 91 GLU A O 1
ATOM 727 N N . LYS A 1 92 ? 6.276 21.861 19.353 1.00 53.03 92 LYS A N 1
ATOM 728 C CA . LYS A 1 92 ? 7.455 22.603 18.861 1.00 53.03 92 LYS A CA 1
ATOM 729 C C . LYS A 1 92 ? 7.168 23.985 18.242 1.00 53.03 92 LYS A C 1
ATOM 731 O O . LYS A 1 92 ? 8.084 24.592 17.699 1.00 53.03 92 LYS A O 1
ATOM 736 N N . SER A 1 93 ? 5.947 24.509 18.332 1.00 48.41 93 SER A N 1
ATOM 737 C CA . SER A 1 93 ? 5.558 25.796 17.739 1.00 48.41 93 SER A CA 1
ATOM 738 C C . SER A 1 93 ? 4.958 26.815 18.721 1.00 48.41 93 SER A C 1
ATOM 740 O O . SER A 1 93 ? 4.288 27.736 18.266 1.00 48.41 93 SER A O 1
ATOM 742 N N . VAL A 1 94 ? 5.152 26.683 20.043 1.00 47.59 94 VAL A N 1
ATOM 743 C CA . VAL A 1 94 ? 4.542 27.620 21.025 1.00 47.59 94 VAL A CA 1
ATOM 744 C C . VAL A 1 94 ? 5.540 28.561 21.722 1.00 47.59 94 VAL A C 1
ATOM 746 O O . VAL A 1 94 ? 5.114 29.482 22.410 1.00 47.59 94 VAL A O 1
ATOM 749 N N . GLU A 1 95 ? 6.853 28.443 21.513 1.00 42.69 95 GLU A N 1
ATOM 750 C CA . GLU A 1 95 ? 7.800 29.322 22.229 1.00 42.69 95 GLU A CA 1
ATOM 751 C C . GLU A 1 95 ? 8.030 30.711 21.621 1.00 42.69 95 GLU A C 1
ATOM 753 O O . GLU A 1 95 ? 8.734 31.503 22.235 1.00 42.69 95 GLU A O 1
ATOM 758 N N . ASN A 1 96 ? 7.400 31.087 20.505 1.00 46.06 96 ASN A N 1
ATOM 759 C CA . ASN A 1 96 ? 7.427 32.483 20.066 1.00 46.06 96 ASN A CA 1
ATOM 760 C C . ASN A 1 96 ? 6.088 32.922 19.460 1.00 46.06 96 ASN A C 1
ATOM 762 O O . ASN A 1 96 ? 5.557 32.278 18.563 1.00 46.06 96 ASN A O 1
ATOM 766 N N . GLU A 1 97 ? 5.629 34.080 19.942 1.00 43.38 97 GLU A N 1
ATOM 767 C CA . GLU A 1 97 ? 4.591 34.969 19.397 1.00 43.38 97 GLU A CA 1
ATOM 768 C C . GLU A 1 97 ? 3.178 34.898 20.008 1.00 43.38 97 GLU A C 1
ATOM 770 O O . GLU A 1 97 ? 2.317 34.087 19.666 1.00 43.38 97 GLU A O 1
ATOM 775 N N . ASN A 1 98 ? 2.992 35.855 20.926 1.00 45.59 98 ASN A N 1
ATOM 776 C CA . ASN A 1 98 ? 1.809 36.639 21.279 1.00 45.59 98 ASN A CA 1
ATOM 777 C C . ASN A 1 98 ? 0.424 36.150 20.815 1.00 45.59 98 ASN A C 1
ATOM 779 O O . ASN A 1 98 ? 0.102 35.974 19.641 1.00 45.59 98 ASN A O 1
ATOM 783 N N . THR A 1 99 ? -0.435 36.068 21.825 1.00 49.84 99 THR A N 1
ATOM 784 C CA . THR A 1 99 ? -1.893 35.991 21.800 1.00 49.84 99 THR A CA 1
ATOM 785 C C . THR A 1 99 ? -2.537 36.912 20.763 1.00 49.84 99 THR A C 1
ATOM 787 O O . THR A 1 99 ? -2.523 38.125 20.933 1.00 49.84 99 THR A O 1
ATOM 790 N N . GLU A 1 100 ? -3.148 36.327 19.734 1.00 46.97 100 GLU A N 1
ATOM 791 C CA . GLU A 1 100 ? -4.571 36.449 19.372 1.00 46.97 100 GLU A CA 1
ATOM 792 C C . GLU A 1 100 ? -4.852 35.573 18.128 1.00 46.97 100 GLU A C 1
ATOM 794 O O . GLU A 1 100 ? -3.973 35.345 17.304 1.00 46.97 100 GLU A O 1
ATOM 799 N N . ASN A 1 101 ? -6.066 35.016 18.026 1.00 45.22 101 ASN A N 1
ATOM 800 C CA . ASN A 1 101 ? -6.547 34.051 17.011 1.00 45.22 101 ASN A CA 1
ATOM 801 C C . ASN A 1 101 ? -6.127 32.572 17.152 1.00 45.22 101 ASN A C 1
ATOM 803 O O . ASN A 1 101 ? -5.480 31.970 16.302 1.00 45.22 101 ASN A O 1
ATOM 807 N N . LEU A 1 102 ? -6.651 31.932 18.203 1.00 46.91 102 LEU A N 1
ATOM 808 C CA . LEU A 1 102 ? -6.613 30.478 18.442 1.00 46.91 102 LEU A CA 1
ATOM 809 C C . LEU A 1 102 ? -7.514 29.632 17.512 1.00 46.91 102 LEU A C 1
ATOM 811 O O . LEU A 1 102 ? -7.445 28.408 17.570 1.00 46.91 102 LEU A O 1
ATOM 815 N N . LYS A 1 103 ? -8.359 30.235 16.662 1.00 44.25 103 LYS A N 1
ATOM 816 C CA . LYS A 1 103 ? -9.282 29.484 15.782 1.00 44.25 103 LYS A CA 1
ATOM 817 C C . LYS A 1 103 ? -8.744 29.221 14.371 1.00 44.25 103 LYS A C 1
ATOM 819 O O . LYS A 1 103 ? -9.165 28.245 13.761 1.00 44.25 103 LYS A O 1
ATOM 824 N N . ASP A 1 104 ? -7.765 29.999 13.906 1.00 42.50 104 ASP A N 1
ATOM 825 C CA . ASP A 1 104 ? -7.139 29.810 12.585 1.00 42.50 104 ASP A CA 1
ATOM 826 C C . ASP A 1 104 ? -5.852 28.963 12.627 1.00 42.50 104 ASP A C 1
ATOM 828 O O . ASP A 1 104 ? -5.346 28.549 11.587 1.00 42.50 104 ASP A O 1
ATOM 832 N N . LYS A 1 105 ? -5.354 28.620 13.827 1.00 40.78 105 LYS A N 1
ATOM 833 C CA . LYS A 1 105 ? -4.104 27.859 14.041 1.00 40.78 105 LYS A CA 1
ATOM 834 C C . LYS A 1 105 ? -4.262 26.324 14.035 1.00 40.78 105 LYS A C 1
ATOM 836 O O . LYS A 1 105 ? -3.286 25.611 14.226 1.00 40.78 105 LYS A O 1
ATOM 841 N N . MET A 1 106 ? -5.458 25.783 13.770 1.00 39.91 106 MET A N 1
ATOM 842 C CA . MET A 1 106 ? -5.683 24.327 13.600 1.00 39.91 106 MET A CA 1
ATOM 843 C C . MET A 1 106 ? -5.315 23.798 12.196 1.00 39.91 106 MET A C 1
ATOM 845 O O . MET A 1 106 ? -5.692 22.680 11.846 1.00 39.91 106 MET A O 1
ATOM 849 N N . ARG A 1 107 ? -4.614 24.586 11.369 1.00 45.41 107 ARG A N 1
ATOM 850 C CA . ARG A 1 107 ? -4.239 24.204 9.995 1.00 45.41 107 ARG A CA 1
ATOM 851 C C . ARG A 1 107 ? -2.801 23.713 9.823 1.00 45.41 107 ARG A C 1
ATOM 853 O O . ARG A 1 107 ? -2.504 23.158 8.770 1.00 45.41 107 ARG A O 1
ATOM 860 N N . ASP A 1 108 ? -1.959 23.797 10.851 1.00 46.97 108 ASP A N 1
ATOM 861 C CA . ASP A 1 108 ? -0.590 23.280 10.780 1.00 46.97 108 ASP A CA 1
ATOM 862 C C . ASP A 1 108 ? -0.536 21.822 11.254 1.00 46.97 108 ASP A C 1
ATOM 864 O O . ASP A 1 108 ? -0.145 21.487 12.372 1.00 46.97 108 ASP A O 1
ATOM 868 N N . SER A 1 109 ? -0.933 20.920 10.358 1.00 51.44 109 SER A N 1
ATOM 869 C CA . SER A 1 109 ? -0.838 19.460 10.497 1.00 51.44 109 SER A CA 1
ATOM 870 C C . SER A 1 109 ? 0.599 18.913 10.592 1.00 51.44 109 SER A C 1
ATOM 872 O O . SER A 1 109 ? 0.781 17.701 10.680 1.00 51.44 109 SER A O 1
ATOM 874 N N . ASN A 1 110 ? 1.623 19.772 10.621 1.00 54.62 110 ASN A N 1
ATOM 875 C CA . ASN A 1 110 ? 3.034 19.373 10.727 1.00 54.62 110 ASN A CA 1
ATOM 876 C C . ASN A 1 110 ? 3.446 18.907 12.128 1.00 54.62 110 ASN A C 1
ATOM 878 O O . ASN A 1 110 ? 4.562 18.428 12.314 1.00 54.62 110 ASN A O 1
ATOM 882 N N . ASN A 1 111 ? 2.546 19.016 13.104 1.00 64.25 111 ASN A N 1
ATOM 883 C CA . ASN A 1 111 ? 2.843 18.711 14.492 1.00 64.25 111 ASN A CA 1
ATOM 884 C C . ASN A 1 111 ? 2.327 17.344 14.952 1.00 64.25 111 ASN A C 1
ATOM 886 O O . ASN A 1 111 ? 2.351 17.089 16.140 1.00 64.25 111 ASN A O 1
ATOM 890 N N . ILE A 1 112 ? 1.827 16.450 14.098 1.00 75.19 112 ILE A N 1
ATOM 891 C CA . ILE A 1 112 ? 1.342 15.138 14.567 1.00 75.19 112 ILE A CA 1
ATOM 892 C C . ILE A 1 112 ? 2.397 14.072 14.282 1.00 75.19 112 ILE A C 1
ATOM 894 O O . ILE A 1 112 ? 2.769 13.848 13.133 1.00 75.19 112 ILE A O 1
ATOM 898 N N . SER A 1 113 ? 2.858 13.381 15.326 1.00 81.81 113 SER A N 1
ATOM 899 C CA . SER A 1 113 ? 3.808 12.273 15.197 1.00 81.81 113 SER A CA 1
ATOM 900 C C . SER A 1 113 ? 3.267 11.000 15.843 1.00 81.81 113 SER A C 1
ATOM 902 O O . SER A 1 113 ? 2.663 11.035 16.917 1.00 81.81 113 SER A O 1
ATOM 904 N N . ALA A 1 114 ? 3.461 9.858 15.179 1.00 85.50 114 ALA A N 1
ATOM 905 C CA . ALA A 1 114 ? 3.126 8.560 15.753 1.00 85.50 114 ALA A CA 1
ATOM 906 C C . ALA A 1 114 ? 4.164 8.196 16.825 1.00 85.50 114 ALA A C 1
ATOM 908 O O . ALA A 1 114 ? 5.352 8.041 16.525 1.00 85.50 114 ALA A O 1
ATOM 909 N N . THR A 1 115 ? 3.722 8.057 18.073 1.00 88.25 115 THR A N 1
ATOM 910 C CA . THR A 1 115 ? 4.599 7.717 19.204 1.00 88.25 115 THR A CA 1
ATOM 911 C C . THR A 1 115 ? 4.707 6.222 19.424 1.00 88.25 115 THR A C 1
ATOM 913 O O . THR A 1 115 ? 5.793 5.742 19.766 1.00 88.25 115 THR A O 1
ATOM 916 N N . ASN A 1 116 ? 3.620 5.496 19.145 1.00 94.06 116 ASN A N 1
ATOM 917 C CA . ASN A 1 116 ? 3.594 4.042 19.180 1.00 94.06 116 ASN A CA 1
ATOM 918 C C . ASN A 1 116 ? 3.224 3.493 17.807 1.00 94.06 116 ASN A C 1
ATOM 920 O O . ASN A 1 116 ? 2.110 3.724 17.322 1.00 94.06 116 ASN A O 1
ATOM 924 N N . TYR A 1 117 ? 4.140 2.747 17.200 1.00 95.81 117 TYR A N 1
ATOM 925 C CA . TYR A 1 117 ? 3.890 2.084 15.929 1.00 95.81 117 TYR A CA 1
ATOM 926 C C . TYR A 1 117 ? 4.693 0.801 15.781 1.00 95.81 117 TYR A C 1
ATOM 928 O O . TYR A 1 117 ? 5.772 0.646 16.345 1.00 95.81 117 TYR A O 1
ATOM 936 N N . THR A 1 118 ? 4.176 -0.104 14.968 1.00 97.12 118 THR A N 1
ATOM 937 C CA . THR A 1 118 ? 4.859 -1.323 14.551 1.00 97.12 118 THR A CA 1
ATOM 938 C C . THR A 1 118 ? 5.266 -1.188 13.088 1.00 97.12 118 THR A C 1
ATOM 940 O O . THR A 1 118 ? 4.482 -0.696 12.282 1.00 97.12 118 THR A O 1
ATOM 943 N N . THR A 1 119 ? 6.471 -1.630 12.740 1.00 97.31 119 THR A N 1
ATOM 944 C CA . THR A 1 119 ? 6.991 -1.642 11.370 1.00 97.31 119 THR A CA 1
ATOM 945 C C . THR A 1 119 ? 7.327 -3.069 10.963 1.00 97.31 119 THR A C 1
ATOM 947 O O . THR A 1 119 ? 8.088 -3.761 11.642 1.00 97.31 119 THR A O 1
ATOM 950 N N . LEU A 1 120 ? 6.799 -3.485 9.817 1.00 97.69 120 LEU A N 1
ATOM 951 C CA . LEU A 1 120 ? 7.122 -4.737 9.145 1.00 97.69 120 LEU A CA 1
ATOM 952 C C . LEU A 1 120 ? 7.820 -4.422 7.829 1.00 97.69 120 LEU A C 1
ATOM 954 O O . LEU A 1 120 ? 7.201 -3.917 6.893 1.00 97.69 120 LEU A O 1
ATOM 958 N N . LEU A 1 121 ? 9.114 -4.718 7.759 1.00 97.62 121 LEU A N 1
ATOM 959 C CA . LEU A 1 121 ? 9.932 -4.456 6.581 1.00 97.62 121 LEU A CA 1
ATOM 960 C C . LEU A 1 121 ? 9.761 -5.554 5.516 1.00 97.62 121 LEU A C 1
ATOM 962 O O . LEU A 1 121 ? 9.336 -6.675 5.826 1.00 97.62 121 LEU A O 1
ATOM 966 N N . PRO A 1 122 ? 10.149 -5.283 4.256 1.00 96.12 122 PRO A N 1
ATOM 967 C CA . PRO A 1 122 ? 10.107 -6.284 3.187 1.00 96.12 122 PRO A CA 1
ATOM 968 C C . PRO A 1 122 ? 11.015 -7.484 3.490 1.00 96.12 122 PRO A C 1
ATOM 970 O O . PRO A 1 122 ? 10.706 -8.613 3.132 1.00 96.12 122 PRO A O 1
ATOM 973 N N . SER A 1 123 ? 12.090 -7.251 4.249 1.00 95.25 123 SER A N 1
ATOM 974 C CA . SER A 1 123 ? 13.019 -8.274 4.740 1.00 95.25 123 SER A CA 1
ATOM 975 C C . SER A 1 123 ? 12.437 -9.207 5.811 1.00 95.25 123 SER A C 1
ATOM 977 O O . SER A 1 123 ? 13.145 -10.082 6.299 1.00 95.25 123 SER A O 1
ATOM 979 N N . GLY A 1 124 ? 11.178 -9.022 6.218 1.00 95.00 124 GLY A N 1
ATOM 980 C CA . GLY A 1 124 ? 10.563 -9.774 7.312 1.00 95.00 124 GLY A CA 1
ATOM 981 C C . GLY A 1 124 ? 10.949 -9.263 8.701 1.00 95.00 124 GLY A C 1
ATOM 982 O O . GLY A 1 124 ? 10.332 -9.677 9.681 1.00 95.00 124 GLY A O 1
ATOM 983 N N . LYS A 1 125 ? 11.910 -8.332 8.802 1.00 96.69 125 LYS A N 1
ATOM 984 C CA . LYS A 1 125 ? 12.242 -7.663 10.065 1.00 96.69 125 LYS A CA 1
ATOM 985 C C . LYS A 1 125 ? 11.019 -6.946 10.623 1.00 96.69 125 LYS A C 1
ATOM 987 O O . LYS A 1 125 ? 10.316 -6.237 9.901 1.00 96.69 125 LYS A O 1
ATOM 992 N N . HIS A 1 126 ? 10.811 -7.123 11.918 1.00 96.12 126 HIS A N 1
ATOM 993 C CA . HIS A 1 126 ? 9.643 -6.652 12.636 1.00 96.12 126 HIS A CA 1
ATOM 994 C C . HIS A 1 126 ? 10.110 -5.872 13.858 1.00 96.12 126 HIS A C 1
ATOM 996 O O . HIS A 1 126 ? 10.849 -6.400 14.686 1.00 96.12 126 HIS A O 1
ATOM 1002 N N . CYS A 1 127 ? 9.712 -4.612 13.973 1.00 96.31 127 CYS A N 1
ATOM 1003 C CA . CYS A 1 127 ? 10.034 -3.804 15.140 1.00 96.31 127 CYS A CA 1
ATOM 1004 C C . CYS A 1 127 ? 8.819 -3.028 15.627 1.00 96.31 127 CYS A C 1
ATOM 1006 O O . CYS A 1 127 ? 7.922 -2.686 14.862 1.00 96.31 127 CYS A O 1
ATOM 1008 N N . GLU A 1 128 ? 8.796 -2.745 16.919 1.00 96.56 128 GLU A N 1
ATOM 1009 C CA . GLU A 1 128 ? 7.795 -1.913 17.559 1.00 96.56 128 GLU A CA 1
ATOM 1010 C C . GLU A 1 128 ? 8.489 -0.736 18.231 1.00 96.56 128 GLU A C 1
ATOM 1012 O O . GLU A 1 128 ? 9.459 -0.900 18.968 1.00 96.56 128 GLU A O 1
ATOM 1017 N N . LYS A 1 129 ? 8.003 0.470 17.961 1.00 94.81 129 LYS A N 1
ATOM 1018 C CA . LYS A 1 129 ? 8.400 1.675 18.667 1.00 94.81 129 LYS A CA 1
ATOM 1019 C C . LYS A 1 129 ? 7.339 2.002 19.706 1.00 94.81 129 LYS A C 1
ATOM 1021 O O . LYS A 1 129 ? 6.165 2.099 19.358 1.00 94.81 129 LYS A O 1
ATOM 1026 N N . ILE A 1 130 ? 7.748 2.198 20.956 1.00 92.94 130 ILE A N 1
ATOM 1027 C CA . ILE A 1 130 ? 6.876 2.583 22.072 1.00 92.94 130 ILE A CA 1
ATOM 1028 C C . ILE A 1 130 ? 7.515 3.768 22.791 1.00 92.94 130 ILE A C 1
ATOM 1030 O O . ILE A 1 130 ? 8.618 3.646 23.324 1.00 92.94 130 ILE A O 1
ATOM 1034 N N . ASN A 1 131 ? 6.834 4.918 22.813 1.00 87.31 131 ASN A N 1
ATOM 1035 C CA . ASN A 1 131 ? 7.290 6.143 23.488 1.00 87.31 131 ASN A CA 1
ATOM 1036 C C . ASN A 1 131 ? 8.760 6.505 23.176 1.00 87.31 131 ASN A C 1
ATOM 1038 O O . ASN A 1 131 ? 9.532 6.849 24.069 1.00 87.31 131 ASN A O 1
ATOM 1042 N N . GLY A 1 132 ? 9.175 6.378 21.912 1.00 85.62 132 GLY A N 1
ATOM 1043 C CA . GLY A 1 132 ? 10.547 6.682 21.486 1.00 85.62 132 GLY A CA 1
ATOM 1044 C C . GLY A 1 132 ? 11.512 5.492 21.463 1.00 85.62 132 GLY A C 1
ATOM 1045 O O . GLY A 1 132 ? 12.468 5.533 20.691 1.00 85.62 132 GLY A O 1
ATOM 1046 N N . ASN A 1 133 ? 11.241 4.426 22.218 1.00 91.81 133 ASN A N 1
ATOM 1047 C CA . ASN A 1 133 ? 12.117 3.257 22.322 1.00 91.81 133 ASN A CA 1
ATOM 1048 C C . ASN A 1 133 ? 11.775 2.201 21.271 1.00 91.81 133 ASN A C 1
ATOM 1050 O O . ASN A 1 133 ? 10.600 1.939 21.028 1.00 91.81 133 ASN A O 1
ATOM 1054 N N . PHE A 1 134 ? 12.795 1.583 20.674 1.00 94.12 134 PHE A N 1
ATOM 1055 C CA . PHE A 1 134 ? 12.631 0.518 19.685 1.00 94.12 134 PHE A CA 1
ATOM 1056 C C . PHE A 1 134 ? 12.799 -0.859 20.327 1.00 94.12 134 PHE A C 1
ATOM 1058 O O . PHE A 1 134 ? 13.779 -1.120 21.024 1.00 94.12 134 PHE A O 1
ATOM 1065 N N . HIS A 1 135 ? 11.860 -1.745 20.031 1.00 94.94 135 HIS A N 1
ATOM 1066 C CA . HIS A 1 135 ? 11.846 -3.141 20.430 1.00 94.94 135 HIS A CA 1
ATOM 1067 C C . HIS A 1 135 ? 11.837 -4.005 19.170 1.00 94.94 135 HIS A C 1
ATOM 1069 O O . HIS A 1 135 ? 10.964 -3.863 18.315 1.00 94.94 135 HIS A O 1
ATOM 1075 N N . GLU A 1 136 ? 12.818 -4.890 19.032 1.00 95.75 136 GLU A N 1
ATOM 1076 C CA . GLU A 1 136 ? 12.822 -5.869 17.949 1.00 95.75 136 GLU A CA 1
ATOM 1077 C C . GLU A 1 136 ? 11.884 -7.026 18.303 1.00 95.75 136 GLU A C 1
ATOM 1079 O O . GLU A 1 136 ? 11.917 -7.565 19.411 1.00 95.75 136 GLU A O 1
ATOM 1084 N N . LEU A 1 137 ? 11.020 -7.381 17.359 1.00 95.50 137 LEU A N 1
ATOM 1085 C CA . LEU A 1 137 ? 10.085 -8.491 17.462 1.00 95.50 137 LEU A CA 1
ATOM 1086 C C . LEU A 1 137 ? 10.584 -9.659 16.598 1.00 95.50 137 LEU A C 1
ATOM 1088 O O . LEU A 1 137 ? 11.430 -9.466 15.719 1.00 95.50 137 LEU A O 1
ATOM 1092 N N . PRO A 1 138 ? 10.066 -10.885 16.805 1.00 96.31 138 PRO A N 1
ATOM 1093 C CA . PRO A 1 138 ? 10.417 -12.015 15.958 1.00 96.31 138 PRO A CA 1
ATOM 1094 C C . PRO A 1 138 ? 10.184 -11.695 14.479 1.00 96.31 138 PRO A C 1
ATOM 1096 O O . PRO A 1 138 ? 9.087 -11.292 14.079 1.00 96.31 138 PRO A O 1
ATOM 1099 N N . SER A 1 139 ? 11.234 -11.873 13.679 1.00 96.00 139 SER A N 1
ATOM 1100 C CA . SER A 1 139 ? 11.172 -11.651 12.236 1.00 96.00 139 SER A CA 1
ATOM 1101 C C . SER A 1 139 ? 10.271 -12.685 11.565 1.00 96.00 139 SER A C 1
ATOM 1103 O O . SER A 1 139 ? 10.230 -13.855 11.952 1.00 96.00 139 SER A O 1
ATOM 1105 N N . LEU A 1 140 ? 9.561 -12.252 10.530 1.00 96.44 140 LEU A N 1
ATOM 1106 C CA . LEU A 1 140 ? 8.719 -13.117 9.718 1.00 96.44 140 LEU A CA 1
ATOM 1107 C C . LEU A 1 140 ? 9.566 -13.928 8.738 1.00 96.44 140 LEU A C 1
ATOM 1109 O O . LEU A 1 140 ? 10.522 -13.427 8.148 1.00 96.44 140 LEU A O 1
ATOM 1113 N N . VAL A 1 141 ? 9.170 -15.182 8.527 1.00 97.25 141 VAL A N 1
ATOM 1114 C CA . VAL A 1 141 ? 9.791 -16.054 7.525 1.00 97.25 141 VAL A CA 1
ATOM 1115 C C . VAL A 1 141 ? 9.523 -15.498 6.128 1.00 97.25 141 VAL A C 1
ATOM 1117 O O . VAL A 1 141 ? 8.397 -15.101 5.822 1.00 97.25 141 VAL A O 1
ATOM 1120 N N . LEU A 1 142 ? 10.546 -15.515 5.277 1.00 97.56 142 LEU A N 1
ATOM 1121 C CA . LEU A 1 142 ? 10.437 -15.203 3.856 1.00 97.56 142 LEU A CA 1
ATOM 1122 C C . LEU A 1 142 ? 10.602 -16.470 3.021 1.00 97.56 142 LEU A C 1
ATOM 1124 O O . LEU A 1 142 ? 11.440 -17.322 3.320 1.00 97.56 142 LEU A O 1
ATOM 1128 N N . ARG A 1 143 ? 9.814 -16.577 1.955 1.00 97.62 143 ARG A N 1
ATOM 1129 C CA . ARG A 1 143 ? 9.957 -17.596 0.915 1.00 97.62 143 ARG A CA 1
ATOM 1130 C C . ARG A 1 143 ? 10.232 -16.906 -0.406 1.00 97.62 143 ARG A C 1
ATOM 1132 O O . ARG A 1 143 ? 9.489 -16.008 -0.787 1.00 97.62 143 ARG A O 1
ATOM 1139 N N . TYR A 1 144 ? 11.280 -17.353 -1.080 1.00 96.81 144 TYR A N 1
ATOM 1140 C CA . TYR A 1 144 ? 11.684 -16.853 -2.384 1.00 96.81 144 TYR A CA 1
ATOM 1141 C C . TYR A 1 144 ? 11.410 -17.922 -3.429 1.00 96.81 144 TYR A C 1
ATOM 1143 O O . TYR A 1 144 ? 11.646 -19.110 -3.199 1.00 96.81 144 TYR A O 1
ATOM 1151 N N . THR A 1 145 ? 10.896 -17.515 -4.577 1.00 97.00 145 THR A N 1
ATOM 1152 C CA . THR A 1 145 ? 10.752 -18.382 -5.743 1.00 97.00 145 THR A CA 1
ATOM 1153 C C . THR A 1 145 ? 11.069 -17.552 -6.967 1.00 97.00 145 THR A C 1
ATOM 1155 O O . THR A 1 145 ? 10.516 -16.471 -7.132 1.00 97.00 145 THR A O 1
ATOM 1158 N N . THR A 1 146 ? 11.968 -18.041 -7.808 1.00 96.50 146 THR A N 1
ATOM 1159 C CA . THR A 1 146 ? 12.328 -17.373 -9.057 1.00 96.50 146 THR A CA 1
ATOM 1160 C C . THR A 1 146 ? 11.891 -18.261 -10.200 1.00 96.50 146 THR A C 1
ATOM 1162 O O . THR A 1 146 ? 12.217 -19.447 -10.217 1.00 96.50 146 THR A O 1
ATOM 1165 N N . ASP A 1 147 ? 11.155 -17.681 -11.134 1.00 95.00 147 ASP A N 1
ATOM 1166 C CA . ASP A 1 147 ? 10.803 -18.317 -12.390 1.00 95.00 147 ASP A CA 1
ATOM 1167 C C . ASP A 1 147 ? 11.620 -17.648 -13.497 1.00 95.00 147 ASP A C 1
ATOM 1169 O O . ASP A 1 147 ? 11.445 -16.462 -13.784 1.00 95.00 147 ASP A O 1
ATOM 1173 N N . LEU A 1 148 ? 12.569 -18.403 -14.049 1.00 92.38 148 LEU A N 1
ATOM 1174 C CA . LEU A 1 148 ? 13.505 -17.916 -15.058 1.00 92.38 148 LEU A CA 1
ATOM 1175 C C . LEU A 1 148 ? 12.878 -17.856 -16.454 1.00 92.38 148 LEU A C 1
ATOM 1177 O O . LEU A 1 148 ? 13.349 -17.077 -17.271 1.00 92.38 148 LEU A O 1
ATOM 1181 N N . GLU A 1 149 ? 11.830 -18.638 -16.734 1.00 92.62 149 GLU A N 1
ATOM 1182 C CA . GLU A 1 149 ? 11.188 -18.639 -18.058 1.00 92.62 149 GLU A CA 1
ATOM 1183 C C . GLU A 1 149 ? 10.379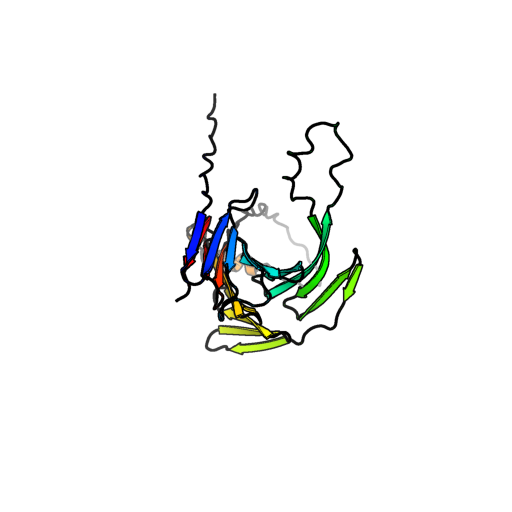 -17.361 -18.285 1.00 92.62 149 GLU A C 1
ATOM 1185 O O . GLU A 1 149 ? 10.298 -16.857 -19.402 1.00 92.62 149 GLU A O 1
ATOM 1190 N N . VAL A 1 150 ? 9.794 -16.825 -17.211 1.00 90.81 150 VAL A N 1
ATOM 1191 C CA . VAL A 1 150 ? 9.012 -15.580 -17.241 1.00 90.81 150 VAL A CA 1
ATOM 1192 C C . VAL A 1 150 ? 9.735 -14.398 -16.593 1.00 90.81 150 VAL A C 1
ATOM 1194 O O . VAL A 1 150 ? 9.130 -13.338 -16.450 1.00 90.81 150 VAL A O 1
ATOM 1197 N N . GLU A 1 151 ? 10.989 -14.589 -16.169 1.00 93.50 151 GLU A N 1
ATOM 1198 C CA . GLU A 1 151 ? 11.837 -13.584 -15.510 1.00 93.50 151 GLU A CA 1
ATOM 1199 C C . GLU A 1 151 ? 11.142 -12.886 -14.323 1.00 93.50 151 GLU A C 1
ATOM 1201 O O . GLU A 1 151 ? 11.111 -11.656 -14.211 1.00 93.50 151 GLU A O 1
ATOM 1206 N N . LYS A 1 152 ? 10.545 -13.681 -13.422 1.00 96.12 152 LYS A N 1
ATOM 1207 C CA . LYS A 1 152 ? 9.835 -13.180 -12.233 1.00 96.12 152 LYS A CA 1
ATOM 1208 C C . LYS A 1 152 ? 10.459 -13.668 -10.941 1.00 96.12 152 LYS A C 1
ATOM 1210 O O . LYS A 1 152 ? 10.770 -14.848 -10.783 1.00 96.12 152 LYS A O 1
ATOM 1215 N N . VAL A 1 153 ? 10.544 -12.763 -9.972 1.00 97.00 153 VAL A N 1
ATOM 1216 C CA . VAL A 1 153 ? 10.951 -13.067 -8.599 1.00 97.00 153 VAL A CA 1
ATOM 1217 C C . VAL A 1 153 ? 9.755 -12.877 -7.679 1.00 97.00 153 VAL A C 1
ATOM 1219 O O . VAL A 1 153 ? 9.221 -11.778 -7.554 1.00 97.00 153 VAL A O 1
ATOM 1222 N N . TYR A 1 154 ? 9.352 -13.955 -7.018 1.00 97.62 154 TYR A N 1
ATOM 1223 C CA . TYR A 1 154 ? 8.270 -13.998 -6.047 1.00 97.62 154 TYR A CA 1
ATOM 1224 C C . TYR A 1 154 ? 8.850 -14.028 -4.633 1.00 97.62 154 TYR A C 1
ATOM 1226 O O . TYR A 1 154 ? 9.723 -14.842 -4.318 1.00 97.62 154 TYR A O 1
ATOM 1234 N N . ILE A 1 155 ? 8.331 -13.165 -3.766 1.00 97.88 155 ILE A N 1
ATOM 1235 C CA . ILE A 1 155 ? 8.689 -13.083 -2.352 1.00 97.88 155 ILE A CA 1
ATOM 1236 C C . ILE A 1 155 ? 7.401 -13.193 -1.545 1.00 97.88 155 ILE A C 1
ATOM 1238 O O . ILE A 1 155 ? 6.516 -12.355 -1.667 1.00 97.88 155 ILE A O 1
ATOM 1242 N N . THR A 1 156 ? 7.277 -14.216 -0.705 1.00 98.00 156 THR A N 1
ATOM 1243 C CA . THR A 1 156 ? 6.139 -14.370 0.212 1.00 98.00 156 THR A CA 1
ATOM 1244 C C . THR A 1 156 ? 6.608 -14.247 1.652 1.00 98.00 156 THR A C 1
ATOM 1246 O O . THR A 1 156 ? 7.455 -15.019 2.106 1.00 98.00 156 THR A O 1
ATOM 1249 N N . ARG A 1 157 ? 6.036 -13.293 2.385 1.00 97.69 157 ARG A N 1
ATOM 1250 C CA . ARG A 1 157 ? 6.283 -13.070 3.809 1.00 97.69 157 ARG A CA 1
ATOM 1251 C C . ARG A 1 157 ? 5.290 -13.858 4.663 1.00 97.69 157 ARG A C 1
ATOM 1253 O O . ARG A 1 157 ? 4.164 -14.124 4.251 1.00 97.69 157 ARG A O 1
ATOM 1260 N N . GLY A 1 158 ? 5.713 -14.249 5.865 1.00 97.06 158 GLY A N 1
ATOM 1261 C CA . GLY A 1 158 ? 4.941 -15.102 6.776 1.00 97.06 158 GLY A CA 1
ATOM 1262 C C . GLY A 1 158 ? 3.591 -14.538 7.242 1.00 97.06 158 GLY A C 1
ATOM 1263 O O . GLY A 1 158 ? 2.780 -15.299 7.755 1.00 97.06 158 GLY A O 1
ATOM 1264 N N . ASP A 1 159 ? 3.329 -13.244 7.043 1.00 96.38 159 ASP A N 1
ATOM 1265 C CA . ASP A 1 159 ? 2.024 -12.612 7.283 1.00 96.38 159 ASP A CA 1
ATOM 1266 C C . ASP A 1 159 ? 1.040 -12.769 6.109 1.00 96.38 159 ASP A C 1
ATOM 1268 O O . ASP A 1 159 ? -0.119 -12.383 6.232 1.00 96.38 159 ASP A O 1
ATOM 1272 N N . GLY A 1 160 ? 1.480 -13.332 4.979 1.00 96.88 160 GLY A N 1
ATOM 1273 C CA . GLY A 1 160 ? 0.694 -13.488 3.755 1.00 96.88 160 GLY A CA 1
ATOM 1274 C C . GLY A 1 160 ? 0.915 -12.385 2.718 1.00 96.88 160 GLY A C 1
ATOM 1275 O O . GLY A 1 160 ? 0.294 -12.439 1.659 1.00 96.88 160 GLY A O 1
ATOM 1276 N N . THR A 1 161 ? 1.792 -11.409 2.986 1.00 98.12 161 THR A N 1
ATOM 1277 C CA . THR A 1 161 ? 2.182 -10.409 1.979 1.00 98.12 161 THR A CA 1
ATOM 1278 C C . THR A 1 161 ? 3.001 -11.086 0.881 1.00 98.12 161 THR A C 1
ATOM 1280 O O . THR A 1 161 ? 3.959 -11.803 1.175 1.00 98.12 161 THR A O 1
ATOM 1283 N N . CYS A 1 162 ? 2.633 -10.871 -0.380 1.00 98.12 162 CYS A N 1
ATOM 1284 C CA . CYS A 1 162 ? 3.305 -11.453 -1.537 1.00 98.12 162 CYS A CA 1
ATOM 1285 C C . CYS A 1 162 ? 3.718 -10.365 -2.526 1.00 98.12 162 CYS A C 1
ATOM 1287 O O . CYS A 1 162 ? 2.878 -9.581 -2.963 1.00 98.12 162 CYS A O 1
ATOM 1289 N N . SER A 1 163 ? 4.987 -10.355 -2.909 1.00 97.81 163 SER A N 1
ATOM 1290 C CA . SER A 1 163 ? 5.573 -9.372 -3.813 1.00 97.81 163 SER A CA 1
ATOM 1291 C C . SER A 1 163 ? 6.137 -10.077 -5.037 1.00 97.81 163 SER A C 1
ATOM 1293 O O . SER A 1 163 ? 6.793 -11.110 -4.910 1.00 97.81 163 SER A O 1
ATOM 1295 N N . VAL A 1 164 ? 5.882 -9.527 -6.218 1.00 98.00 164 VAL A N 1
ATOM 1296 C CA . VAL A 1 164 ? 6.351 -10.054 -7.498 1.00 98.00 164 VAL A CA 1
ATOM 1297 C C . VAL A 1 164 ? 7.089 -8.950 -8.228 1.00 98.00 164 VAL A C 1
ATOM 1299 O O . VAL A 1 164 ? 6.486 -7.936 -8.575 1.00 98.00 164 VAL A O 1
ATOM 1302 N N . LEU A 1 165 ? 8.380 -9.153 -8.461 1.00 97.38 165 LEU A N 1
ATOM 1303 C CA . LEU A 1 165 ? 9.186 -8.297 -9.320 1.00 97.38 165 LEU A CA 1
ATOM 1304 C C . LEU A 1 165 ? 9.285 -8.949 -10.699 1.00 97.38 165 LEU A C 1
ATOM 1306 O O . LEU A 1 165 ? 9.680 -10.111 -10.801 1.00 97.38 165 LEU A O 1
ATOM 1310 N N . GLN A 1 166 ? 8.901 -8.211 -11.734 1.00 95.25 166 GLN A N 1
ATOM 1311 C CA . GLN A 1 166 ? 8.981 -8.638 -13.130 1.00 95.25 166 GLN A CA 1
ATOM 1312 C C . GLN A 1 166 ? 10.141 -7.926 -13.838 1.00 95.25 166 GLN A C 1
ATOM 1314 O O . GLN A 1 166 ? 10.617 -6.881 -13.378 1.00 95.25 166 GLN A O 1
ATOM 1319 N N . CYS A 1 167 ? 10.563 -8.466 -14.983 1.00 86.69 167 CYS A N 1
ATOM 1320 C CA . CYS A 1 167 ? 11.470 -7.771 -15.894 1.00 86.69 167 CYS A CA 1
ATOM 1321 C C . CYS A 1 167 ? 10.922 -6.373 -16.261 1.00 86.69 167 CYS A C 1
ATOM 1323 O O . CYS A 1 167 ? 9.709 -6.170 -16.345 1.00 86.69 167 CYS A O 1
ATOM 1325 N N . GLY A 1 168 ? 11.810 -5.384 -16.398 1.00 85.81 168 GLY A N 1
ATOM 1326 C CA . GLY A 1 168 ? 11.437 -3.973 -16.590 1.00 85.81 168 GLY A CA 1
ATOM 1327 C C . GLY A 1 168 ? 11.105 -3.205 -15.302 1.00 85.81 168 GLY A C 1
ATOM 1328 O O . GLY A 1 168 ? 10.647 -2.068 -15.361 1.00 85.81 168 GLY A O 1
ATOM 1329 N N . GLY A 1 169 ? 11.327 -3.805 -14.126 1.00 89.44 169 GLY A N 1
ATOM 1330 C CA . GLY A 1 169 ? 11.182 -3.128 -12.832 1.00 89.44 169 GLY A CA 1
ATOM 1331 C C . GLY A 1 169 ? 9.734 -2.917 -12.383 1.00 89.44 169 GLY A C 1
ATOM 1332 O O . GLY A 1 169 ? 9.473 -2.109 -11.491 1.00 89.44 169 GLY A O 1
ATOM 1333 N N . HIS A 1 170 ? 8.788 -3.658 -12.966 1.00 95.44 170 HIS A N 1
ATOM 1334 C CA . HIS A 1 170 ? 7.407 -3.678 -12.501 1.00 95.44 170 HIS A CA 1
ATOM 1335 C C . HIS A 1 170 ? 7.286 -4.497 -11.210 1.00 95.44 170 HIS A C 1
ATOM 1337 O O . HIS A 1 170 ? 7.551 -5.703 -11.199 1.00 95.44 170 HIS A O 1
ATOM 1343 N N . LEU A 1 171 ? 6.876 -3.845 -10.123 1.00 98.00 171 LEU A N 1
ATOM 1344 C CA . LEU A 1 171 ? 6.709 -4.461 -8.808 1.00 98.00 171 LEU A CA 1
ATOM 1345 C C . LEU A 1 171 ? 5.230 -4.517 -8.437 1.00 98.00 171 LEU A C 1
ATOM 1347 O O . LEU A 1 171 ? 4.579 -3.482 -8.359 1.00 98.00 171 LEU A O 1
ATOM 1351 N N . VAL A 1 172 ? 4.719 -5.707 -8.134 1.00 98.31 172 VAL A N 1
ATOM 1352 C CA . VAL A 1 172 ? 3.347 -5.916 -7.653 1.00 98.31 172 VAL A CA 1
ATOM 1353 C C . VAL A 1 172 ? 3.386 -6.454 -6.232 1.00 98.31 172 VAL A C 1
ATOM 1355 O O . VAL A 1 172 ? 4.027 -7.470 -5.982 1.00 98.31 172 VAL A O 1
ATOM 1358 N N . VAL A 1 173 ? 2.679 -5.816 -5.302 1.00 98.62 173 VAL A N 1
ATOM 1359 C CA . VAL A 1 173 ? 2.589 -6.231 -3.898 1.00 98.62 173 VAL A CA 1
ATOM 1360 C C . VAL A 1 173 ? 1.140 -6.478 -3.512 1.00 98.62 173 VAL A C 1
ATOM 1362 O O . VAL A 1 173 ? 0.312 -5.574 -3.549 1.00 98.62 173 VAL A O 1
ATOM 1365 N N . ASN A 1 174 ? 0.850 -7.704 -3.090 1.00 98.50 174 ASN A N 1
ATOM 1366 C CA . ASN A 1 174 ? -0.441 -8.146 -2.583 1.00 98.50 174 ASN A CA 1
ATOM 1367 C C . ASN A 1 174 ? -0.380 -8.277 -1.063 1.00 98.50 174 ASN A C 1
ATOM 1369 O O . ASN A 1 174 ? 0.436 -9.030 -0.528 1.00 98.50 174 ASN A O 1
ATOM 1373 N N . PHE A 1 175 ? -1.275 -7.584 -0.371 1.00 98.12 175 PHE A N 1
ATOM 1374 C CA . PHE A 1 175 ? -1.384 -7.620 1.080 1.00 98.12 175 PHE A CA 1
ATOM 1375 C C . PHE A 1 175 ? -2.436 -8.643 1.541 1.00 98.12 175 PHE A C 1
ATOM 1377 O O . PHE A 1 175 ? -3.348 -8.998 0.784 1.00 98.12 175 PHE A O 1
ATOM 1384 N N . PRO A 1 176 ? -2.362 -9.115 2.800 1.00 96.44 176 PRO A N 1
ATOM 1385 C CA . PRO A 1 176 ? -3.307 -10.100 3.336 1.00 96.44 176 PRO A CA 1
ATOM 1386 C C . PRO A 1 176 ? -4.773 -9.650 3.285 1.00 96.44 176 PRO A C 1
ATOM 1388 O O . PRO A 1 176 ? -5.675 -10.478 3.148 1.00 96.44 176 PRO A O 1
ATOM 1391 N N . ASP A 1 177 ? -5.010 -8.337 3.337 1.00 94.44 177 ASP A N 1
ATOM 1392 C CA . ASP A 1 177 ? -6.333 -7.716 3.248 1.00 94.44 177 ASP A CA 1
ATOM 1393 C C . ASP A 1 177 ? -6.880 -7.620 1.815 1.00 94.44 177 ASP A C 1
ATOM 1395 O O . ASP A 1 177 ? -7.927 -7.016 1.615 1.00 94.44 177 ASP A O 1
ATOM 1399 N N . LYS A 1 178 ? -6.193 -8.214 0.830 1.00 95.75 178 LYS A N 1
ATOM 1400 C CA . LYS A 1 178 ? -6.514 -8.156 -0.606 1.00 95.75 178 LYS A CA 1
ATOM 1401 C C . LYS A 1 178 ? -6.276 -6.799 -1.264 1.00 95.75 178 LYS A C 1
ATOM 1403 O O . LYS A 1 178 ? -6.624 -6.646 -2.432 1.00 95.75 178 LYS A O 1
ATOM 1408 N N . SER A 1 179 ? -5.673 -5.837 -0.567 1.00 97.06 179 SER A N 1
ATOM 1409 C CA . SER A 1 179 ? -5.145 -4.647 -1.228 1.00 97.06 179 SER A CA 1
ATOM 1410 C C . SER A 1 179 ? -3.957 -5.052 -2.104 1.00 97.06 179 SER A C 1
ATOM 1412 O O . SER A 1 179 ? -3.118 -5.854 -1.691 1.00 97.06 179 SER A O 1
ATOM 1414 N N . CYS A 1 180 ? -3.885 -4.497 -3.307 1.00 98.19 180 CYS A N 1
ATOM 1415 C CA . CYS A 1 180 ? -2.786 -4.696 -4.244 1.00 98.19 180 CYS A CA 1
ATOM 1416 C C . CYS A 1 180 ? -2.205 -3.333 -4.626 1.00 98.19 180 CYS A C 1
ATOM 1418 O O . CYS A 1 180 ? -2.964 -2.388 -4.845 1.00 98.19 180 CYS A O 1
ATOM 1420 N N . ILE A 1 181 ? -0.878 -3.228 -4.684 1.00 98.62 181 ILE A N 1
ATOM 1421 C CA . ILE A 1 181 ? -0.160 -2.048 -5.169 1.00 98.62 181 ILE A CA 1
ATOM 1422 C C . ILE A 1 181 ? 0.790 -2.505 -6.270 1.00 98.62 181 ILE A C 1
ATOM 1424 O O . ILE A 1 181 ? 1.698 -3.292 -6.013 1.00 98.62 181 ILE A O 1
ATOM 1428 N N . SER A 1 182 ? 0.601 -1.995 -7.479 1.00 98.31 182 SER A N 1
ATOM 1429 C CA . SER A 1 182 ? 1.499 -2.211 -8.608 1.00 98.31 182 SER A CA 1
ATOM 1430 C C . SER A 1 182 ? 2.253 -0.923 -8.911 1.00 98.31 182 SER A C 1
ATOM 1432 O O . SER A 1 182 ? 1.645 0.136 -9.030 1.00 98.31 182 SER A O 1
ATOM 1434 N N . THR A 1 183 ? 3.572 -1.012 -9.027 1.00 98.12 183 THR A N 1
ATOM 1435 C CA . THR A 1 183 ? 4.479 0.103 -9.311 1.00 98.12 183 THR A CA 1
ATOM 1436 C C . THR A 1 183 ? 5.129 -0.122 -10.667 1.00 98.12 183 THR A C 1
ATOM 1438 O O . THR A 1 183 ? 5.665 -1.202 -10.923 1.00 98.12 183 THR A O 1
ATOM 1441 N N . THR A 1 184 ? 5.086 0.876 -11.544 1.00 96.62 184 THR A N 1
ATOM 1442 C CA . THR A 1 184 ? 5.780 0.864 -12.844 1.00 96.62 184 THR A CA 1
ATOM 1443 C C . THR A 1 184 ? 6.738 2.041 -12.934 1.00 96.62 184 THR A C 1
ATOM 1445 O O . THR A 1 184 ? 6.402 3.141 -12.490 1.00 96.62 184 THR A O 1
ATOM 1448 N N . LEU A 1 185 ? 7.896 1.813 -13.547 1.00 92.25 185 LEU A N 1
ATOM 1449 C CA . LEU A 1 185 ? 8.876 2.847 -13.860 1.00 92.25 185 LEU A CA 1
ATOM 1450 C C . LEU A 1 185 ? 8.558 3.443 -15.233 1.00 92.25 185 LEU A C 1
ATOM 1452 O O . LEU A 1 185 ? 8.445 2.707 -16.210 1.00 92.25 185 LEU A O 1
ATOM 1456 N N . ASN A 1 186 ? 8.458 4.764 -15.299 1.00 85.44 186 ASN A N 1
ATOM 1457 C CA . ASN A 1 186 ? 8.483 5.529 -16.536 1.00 85.44 186 ASN A CA 1
ATOM 1458 C C . ASN A 1 186 ? 9.839 6.230 -16.619 1.00 85.44 186 ASN A C 1
ATOM 1460 O O . ASN A 1 186 ? 10.119 7.151 -15.848 1.00 85.44 186 ASN A O 1
ATOM 1464 N N . LEU A 1 187 ? 10.676 5.766 -17.541 1.00 80.88 187 LEU A N 1
ATOM 1465 C CA . LEU A 1 187 ? 11.931 6.422 -17.885 1.00 80.88 187 LEU A CA 1
ATOM 1466 C C . LEU A 1 187 ? 11.641 7.433 -18.988 1.00 80.88 187 LEU A C 1
ATOM 1468 O O . LEU A 1 187 ? 11.068 7.074 -20.017 1.00 80.88 187 LEU A O 1
ATOM 1472 N N . ILE A 1 188 ? 12.017 8.688 -18.763 1.00 76.75 188 ILE A N 1
ATOM 1473 C CA . ILE A 1 188 ? 12.157 9.637 -19.861 1.00 76.75 188 ILE A CA 1
ATOM 1474 C C . ILE A 1 188 ? 13.602 9.513 -20.308 1.00 76.75 188 ILE A C 1
ATOM 1476 O O . ILE A 1 188 ? 14.510 10.024 -19.655 1.00 76.75 188 ILE A O 1
ATOM 1480 N N . GLU A 1 189 ? 13.813 8.767 -21.387 1.00 65.31 189 GLU A N 1
ATOM 1481 C CA . GLU A 1 189 ? 15.033 8.911 -22.169 1.00 65.31 189 GLU A CA 1
ATOM 1482 C C . GLU A 1 189 ? 14.949 10.297 -22.814 1.00 65.31 189 GLU A C 1
ATOM 1484 O O . GLU A 1 189 ? 14.300 10.482 -23.839 1.00 65.31 189 GLU A O 1
ATOM 1489 N N . GLU A 1 190 ? 15.512 11.312 -22.158 1.00 57.78 190 GLU A N 1
ATOM 1490 C CA . GLU A 1 190 ? 15.920 12.501 -22.902 1.00 57.78 190 GLU A CA 1
ATOM 1491 C C . GLU A 1 190 ? 16.993 12.045 -23.906 1.00 57.78 190 GLU A C 1
ATOM 1493 O O . GLU A 1 190 ? 17.802 11.175 -23.573 1.00 57.78 190 GLU A O 1
ATOM 1498 N N . ASP A 1 191 ? 16.960 12.589 -25.128 1.00 50.62 191 ASP A N 1
ATOM 1499 C CA . ASP A 1 191 ? 17.716 12.193 -26.336 1.00 50.62 191 ASP A CA 1
ATOM 1500 C C . ASP A 1 191 ? 19.264 12.150 -26.191 1.00 50.62 191 ASP A C 1
ATOM 1502 O O . ASP A 1 191 ? 19.987 12.083 -27.176 1.00 50.62 191 ASP A O 1
ATOM 1506 N N . PHE A 1 192 ? 19.828 12.130 -24.984 1.00 51.72 192 PHE A N 1
ATOM 1507 C CA . PHE A 1 192 ? 21.266 12.080 -24.705 1.00 51.72 192 PHE A CA 1
ATOM 1508 C C . PHE A 1 192 ? 21.995 10.871 -25.302 1.00 51.72 192 PHE A C 1
ATOM 1510 O O . PHE A 1 192 ? 23.218 10.894 -25.430 1.00 51.72 192 PHE A O 1
ATOM 1517 N N . LEU A 1 193 ? 21.278 9.809 -25.677 1.00 49.09 193 LEU A N 1
ATOM 1518 C CA . LEU A 1 193 ? 21.886 8.651 -26.333 1.00 49.09 193 LEU A CA 1
ATOM 1519 C C . LEU A 1 193 ? 22.125 8.856 -27.838 1.00 49.09 193 LEU A C 1
ATOM 1521 O O . LEU A 1 193 ? 22.781 8.008 -28.441 1.00 49.09 193 LEU A O 1
ATOM 1525 N N . SER A 1 194 ? 21.647 9.946 -28.457 1.00 48.00 194 SER A N 1
ATOM 1526 C CA . SER A 1 194 ? 21.909 10.198 -29.884 1.00 48.00 194 SER A CA 1
ATOM 1527 C C . SER A 1 194 ? 23.331 10.679 -30.173 1.00 48.00 194 SER A C 1
ATOM 1529 O O . SER A 1 194 ? 23.808 10.492 -31.292 1.00 48.00 194 SER A O 1
ATOM 1531 N N . ASP A 1 195 ? 24.013 11.251 -29.177 1.00 49.34 195 ASP A N 1
ATOM 1532 C CA . ASP A 1 195 ? 25.308 11.915 -29.376 1.00 49.34 195 ASP A CA 1
ATOM 1533 C C . ASP A 1 195 ? 26.497 11.069 -28.889 1.00 49.34 195 ASP A C 1
ATOM 1535 O O . ASP A 1 195 ? 27.635 11.305 -29.292 1.00 49.34 195 ASP A O 1
ATOM 1539 N N . LEU A 1 196 ? 26.243 10.008 -28.112 1.00 50.72 196 LEU A N 1
ATOM 1540 C CA . LEU A 1 196 ? 27.229 8.968 -27.796 1.00 50.72 196 LEU A CA 1
ATOM 1541 C C . LEU A 1 196 ? 27.316 7.941 -28.934 1.00 50.72 196 LEU A C 1
ATOM 1543 O O . LEU A 1 196 ? 27.030 6.751 -28.779 1.00 50.72 196 LEU A O 1
ATOM 1547 N N . VAL A 1 197 ? 27.747 8.407 -30.106 1.00 50.75 197 VAL A N 1
ATOM 1548 C CA . VAL A 1 197 ? 28.332 7.523 -31.116 1.00 50.75 197 VAL A CA 1
ATOM 1549 C C . VAL A 1 197 ? 29.676 7.070 -30.558 1.00 50.75 197 VAL A C 1
ATOM 1551 O O . VAL A 1 197 ? 30.676 7.768 -30.681 1.00 50.75 197 VAL A O 1
ATOM 1554 N N . TRP A 1 198 ? 29.696 5.916 -29.896 1.00 54.16 198 TRP A N 1
ATOM 1555 C CA . TRP A 1 198 ? 30.946 5.265 -29.523 1.00 54.16 198 TRP A CA 1
ATOM 1556 C C . TRP A 1 198 ? 31.700 4.924 -30.813 1.00 54.16 198 TRP A C 1
ATOM 1558 O O . TRP A 1 198 ? 31.330 3.980 -31.515 1.00 54.16 198 TRP A O 1
ATOM 1568 N N . GLU A 1 199 ? 32.736 5.689 -31.164 1.00 58.09 199 GLU A N 1
ATOM 1569 C CA . GLU A 1 199 ? 33.692 5.221 -32.165 1.00 58.09 199 GLU A CA 1
ATOM 1570 C C . GLU A 1 199 ? 34.429 4.004 -31.579 1.00 58.09 199 GLU A C 1
ATOM 1572 O O . GLU A 1 199 ? 34.747 3.967 -30.388 1.00 58.09 199 GLU A O 1
ATOM 1577 N N . GLU A 1 200 ? 34.708 2.984 -32.400 1.00 54.84 200 GLU A N 1
ATOM 1578 C CA . GLU A 1 200 ? 35.296 1.692 -31.982 1.00 54.84 200 GLU A CA 1
ATOM 1579 C C . GLU A 1 200 ? 36.665 1.807 -31.253 1.00 54.84 200 GLU A C 1
ATOM 1581 O O . GLU A 1 200 ? 37.220 0.798 -30.817 1.00 54.84 200 GLU A O 1
ATOM 1586 N N . GLY A 1 201 ? 37.213 3.017 -31.081 1.00 56.00 201 GLY A N 1
ATOM 1587 C CA . GLY A 1 201 ? 38.452 3.305 -30.353 1.00 56.00 201 GLY A CA 1
ATOM 1588 C C . GLY A 1 201 ? 38.305 3.654 -28.862 1.00 56.00 201 GLY A C 1
ATOM 1589 O O . GLY A 1 201 ? 39.261 3.437 -28.116 1.00 56.00 201 GLY A O 1
ATOM 1590 N N . ASP A 1 202 ? 37.146 4.132 -28.396 1.00 54.16 202 ASP A N 1
ATOM 1591 C CA . ASP A 1 202 ? 37.013 4.703 -27.035 1.00 54.16 202 ASP A CA 1
ATOM 1592 C C . ASP A 1 202 ? 36.830 3.651 -25.931 1.00 54.16 202 ASP A C 1
ATOM 1594 O O . ASP A 1 202 ? 37.154 3.872 -24.763 1.00 54.16 202 ASP A O 1
ATOM 1598 N N . VAL A 1 203 ? 36.368 2.454 -26.292 1.00 57.03 203 VAL A N 1
ATOM 1599 C CA . VAL A 1 203 ? 36.205 1.347 -25.337 1.00 57.03 203 VAL A CA 1
ATOM 1600 C C . VAL A 1 203 ? 37.567 0.763 -24.942 1.00 57.03 203 VAL A C 1
ATOM 1602 O O . VAL A 1 203 ? 37.768 0.347 -23.800 1.00 57.03 203 VAL A O 1
ATOM 1605 N N . ALA A 1 204 ? 38.539 0.760 -25.861 1.00 55.03 204 ALA A N 1
ATOM 1606 C CA . ALA A 1 204 ? 39.852 0.173 -25.614 1.00 55.03 204 ALA A CA 1
ATOM 1607 C C . ALA A 1 204 ? 40.654 0.964 -24.571 1.00 55.03 204 ALA A C 1
ATOM 1609 O O . ALA A 1 204 ? 41.296 0.361 -23.714 1.00 55.03 204 ALA A O 1
ATOM 1610 N N . THR A 1 205 ? 40.595 2.296 -24.577 1.00 55.09 205 THR A N 1
ATOM 1611 C CA . THR A 1 205 ? 41.316 3.145 -23.612 1.00 55.09 205 THR A CA 1
ATOM 1612 C C . THR A 1 205 ? 40.736 3.057 -22.201 1.00 55.09 205 THR A C 1
ATOM 1614 O O . THR A 1 205 ? 41.495 3.115 -21.233 1.00 55.09 205 THR A O 1
ATOM 1617 N N . TYR A 1 206 ? 39.425 2.835 -22.065 1.00 55.41 206 TYR A N 1
ATOM 1618 C CA . TYR A 1 206 ? 38.773 2.728 -20.757 1.00 55.41 206 TYR A CA 1
ATOM 1619 C C . TYR A 1 206 ? 39.127 1.425 -20.020 1.00 55.41 206 TYR A C 1
ATOM 1621 O O . TYR A 1 206 ? 39.336 1.435 -18.808 1.00 55.41 206 TYR A O 1
ATOM 1629 N N . PHE A 1 207 ? 39.261 0.308 -20.747 1.00 54.00 207 PHE A N 1
ATOM 1630 C CA . PHE A 1 207 ? 39.634 -0.992 -20.167 1.00 54.00 207 PHE A CA 1
ATOM 1631 C C . PHE A 1 207 ? 41.147 -1.276 -20.164 1.00 54.00 207 PHE A C 1
ATOM 1633 O O . PHE A 1 207 ? 41.583 -2.190 -19.469 1.00 54.00 207 PHE A O 1
ATOM 1640 N N . SER A 1 208 ? 41.962 -0.501 -20.890 1.00 51.62 208 SER A N 1
ATOM 1641 C CA . SER A 1 208 ? 43.427 -0.693 -20.918 1.00 51.62 208 SER A CA 1
ATOM 1642 C C . SER A 1 208 ? 44.161 -0.076 -19.722 1.00 51.62 208 SER A C 1
ATOM 1644 O O . SER A 1 208 ? 45.335 -0.361 -19.532 1.00 51.62 208 SER A O 1
ATOM 1646 N N . ASN A 1 209 ? 43.495 0.742 -18.898 1.00 49.94 209 ASN A N 1
ATOM 1647 C CA . ASN A 1 209 ? 44.122 1.403 -17.743 1.00 49.94 209 ASN A CA 1
ATOM 1648 C C . ASN A 1 209 ? 43.922 0.679 -16.403 1.00 49.94 209 ASN A C 1
ATOM 1650 O O . ASN A 1 209 ? 44.328 1.191 -15.361 1.00 49.94 209 ASN A O 1
ATOM 1654 N N . SER A 1 210 ? 43.353 -0.527 -16.401 1.00 47.94 210 SER A N 1
ATOM 1655 C CA . SER A 1 210 ? 43.388 -1.410 -15.232 1.00 47.94 210 SER A CA 1
ATOM 1656 C C . SER A 1 210 ? 44.607 -2.334 -15.265 1.00 47.94 210 SER A C 1
ATOM 1658 O O . SER A 1 210 ? 44.480 -3.543 -15.078 1.00 47.94 210 SER A O 1
ATOM 1660 N N . ASP A 1 211 ? 45.796 -1.769 -15.478 1.00 49.06 211 ASP A N 1
ATOM 1661 C CA . ASP A 1 211 ? 47.038 -2.451 -15.130 1.00 49.06 211 ASP A CA 1
ATOM 1662 C C . ASP A 1 211 ? 47.181 -2.425 -13.605 1.00 49.06 211 ASP A C 1
ATOM 1664 O O . ASP A 1 211 ? 47.733 -1.508 -12.995 1.00 49.06 211 ASP A O 1
ATOM 1668 N N . ILE A 1 212 ? 46.661 -3.473 -12.966 1.00 55.84 212 ILE A N 1
ATOM 1669 C CA . ILE A 1 212 ? 47.114 -3.891 -11.641 1.00 55.84 212 ILE A CA 1
ATOM 1670 C C . ILE A 1 212 ? 48.543 -4.413 -11.832 1.00 55.84 212 ILE A C 1
ATOM 1672 O O . ILE A 1 212 ? 48.768 -5.607 -12.019 1.00 55.84 212 ILE A O 1
ATOM 1676 N N . SER A 1 213 ? 49.523 -3.509 -11.838 1.00 48.38 213 SER A N 1
ATOM 1677 C CA . SER A 1 213 ? 50.931 -3.887 -11.839 1.00 48.38 213 SER A CA 1
ATOM 1678 C C . SER A 1 213 ? 51.394 -4.138 -10.403 1.00 48.38 213 SER A C 1
ATOM 1680 O O . SER A 1 213 ? 51.598 -3.204 -9.620 1.00 48.38 213 SER A O 1
ATOM 1682 N N . GLU A 1 214 ? 51.571 -5.414 -10.060 1.00 45.69 214 GLU A N 1
ATOM 1683 C CA . GLU A 1 214 ? 52.404 -5.837 -8.938 1.00 45.69 214 GLU A CA 1
ATOM 1684 C C . GLU A 1 214 ? 53.837 -5.325 -9.146 1.00 45.69 214 GLU A C 1
ATOM 1686 O O . GLU A 1 214 ? 54.450 -5.484 -10.201 1.00 45.69 214 GLU A O 1
ATOM 1691 N N . ASN A 1 215 ? 54.352 -4.646 -8.129 1.00 40.12 215 ASN A N 1
ATOM 1692 C CA . ASN A 1 215 ? 55.553 -3.833 -8.203 1.00 40.12 215 ASN A CA 1
ATOM 1693 C C . ASN A 1 215 ? 56.809 -4.681 -7.916 1.00 40.12 215 ASN A C 1
ATOM 1695 O O . ASN A 1 215 ? 57.028 -5.083 -6.774 1.00 40.12 215 ASN A O 1
ATOM 1699 N N . TYR A 1 216 ? 57.658 -4.905 -8.924 1.00 41.81 216 TYR A N 1
ATOM 1700 C CA . TYR A 1 216 ? 59.080 -5.225 -8.744 1.00 41.81 216 TYR A CA 1
ATOM 1701 C C . TYR A 1 216 ? 59.925 -4.580 -9.855 1.00 41.81 216 TYR A C 1
ATOM 1703 O O . TYR A 1 216 ? 59.892 -5.011 -11.000 1.00 41.81 216 TYR A O 1
ATOM 1711 N N . GLY A 1 217 ? 60.765 -3.617 -9.460 1.00 39.47 217 GLY A N 1
ATOM 1712 C CA . GLY A 1 217 ? 62.123 -3.464 -9.996 1.00 39.47 217 GLY A CA 1
ATOM 1713 C C . GLY A 1 217 ? 62.339 -2.591 -11.239 1.00 39.47 217 GLY A C 1
ATOM 1714 O O . GLY A 1 217 ? 62.339 -3.088 -12.353 1.00 39.47 217 GLY A O 1
ATOM 1715 N N . SER A 1 218 ? 62.700 -1.328 -10.982 1.00 46.72 218 SER A N 1
ATOM 1716 C CA . SER A 1 218 ? 63.760 -0.538 -11.647 1.00 46.72 218 SER A CA 1
ATOM 1717 C C . SER A 1 218 ? 63.885 -0.540 -13.182 1.00 46.72 218 SER A C 1
ATOM 1719 O O . SER A 1 218 ? 64.432 -1.478 -13.751 1.00 46.72 218 SER A O 1
ATOM 1721 N N . SER A 1 219 ? 63.650 0.616 -13.805 1.00 41.38 219 SER A N 1
ATOM 1722 C CA . SER A 1 219 ? 64.708 1.444 -14.419 1.00 41.38 219 SER A CA 1
ATOM 1723 C C . SER A 1 219 ? 64.108 2.711 -15.029 1.00 41.38 219 SER A C 1
ATOM 1725 O O . SER A 1 219 ? 63.028 2.681 -15.608 1.00 41.38 219 SER A O 1
ATOM 1727 N N . GLU A 1 220 ? 64.831 3.814 -14.865 1.00 49.47 220 GLU A N 1
ATOM 1728 C CA . GLU A 1 220 ? 64.563 5.137 -15.423 1.00 49.47 220 GLU A CA 1
ATOM 1729 C C . GLU A 1 220 ? 64.457 5.101 -16.952 1.00 49.47 220 GLU A C 1
ATOM 1731 O O . GLU A 1 220 ? 65.325 4.517 -17.589 1.00 49.47 220 GLU A O 1
ATOM 1736 N N . GLU A 1 221 ? 63.465 5.792 -17.526 1.00 42.16 221 GLU A N 1
ATOM 1737 C CA . GLU A 1 221 ? 63.637 6.547 -18.774 1.00 42.16 221 GLU A CA 1
ATOM 1738 C C . GLU A 1 221 ? 62.490 7.559 -19.000 1.00 42.16 221 GLU A C 1
ATOM 1740 O O . GLU A 1 221 ? 61.312 7.219 -19.037 1.00 42.16 221 GLU A O 1
ATOM 1745 N N . ASN A 1 222 ? 62.886 8.832 -19.112 1.00 40.12 222 ASN A N 1
ATOM 1746 C CA . ASN A 1 222 ? 62.256 9.963 -19.808 1.00 40.12 222 ASN A CA 1
ATOM 1747 C C . ASN A 1 222 ? 60.720 10.078 -19.807 1.00 40.12 222 ASN A C 1
ATOM 1749 O O . ASN A 1 222 ? 60.037 9.751 -20.776 1.00 40.12 222 ASN A O 1
ATOM 1753 N N . GLY A 1 223 ? 60.200 10.709 -18.750 1.00 35.25 223 GLY A N 1
ATOM 1754 C CA . GLY A 1 223 ? 58.813 11.156 -18.668 1.00 35.25 223 GLY A CA 1
ATOM 1755 C C . GLY A 1 223 ? 58.507 12.309 -19.627 1.00 35.25 223 GLY A C 1
ATOM 1756 O O . GLY A 1 223 ? 58.819 13.467 -19.349 1.00 35.25 223 GLY A O 1
ATOM 1757 N N . SER A 1 224 ? 57.823 12.004 -20.728 1.00 39.88 224 SER A N 1
ATOM 1758 C CA . SER A 1 224 ? 56.959 12.970 -21.400 1.00 39.88 224 SER A CA 1
ATOM 1759 C C . SER A 1 224 ? 55.739 13.208 -20.512 1.00 39.88 224 SER A C 1
ATOM 1761 O O . SER A 1 224 ? 54.925 12.305 -20.318 1.00 39.88 224 SER A O 1
ATOM 1763 N N . SER A 1 225 ? 55.612 14.408 -19.948 1.00 36.44 225 SER A N 1
ATOM 1764 C CA . SER A 1 225 ? 54.419 14.814 -19.209 1.00 36.44 225 SER A CA 1
ATOM 1765 C C . SER A 1 225 ? 53.235 14.899 -20.174 1.00 36.44 225 SER A C 1
ATOM 1767 O O . SER A 1 225 ? 53.062 15.900 -20.872 1.00 36.44 225 SER A O 1
ATOM 1769 N N . ILE A 1 226 ? 52.440 13.833 -20.236 1.00 42.19 226 ILE A N 1
ATOM 1770 C CA . ILE A 1 226 ? 51.113 13.859 -20.844 1.00 42.19 226 ILE A CA 1
ATOM 1771 C C . ILE A 1 226 ? 50.271 14.761 -19.944 1.00 42.19 226 ILE A C 1
ATOM 1773 O O . ILE A 1 226 ? 49.992 14.420 -18.795 1.00 42.19 226 ILE A O 1
ATOM 1777 N N . ILE A 1 227 ? 49.920 15.947 -20.443 1.00 45.56 227 ILE A N 1
ATOM 1778 C CA . ILE A 1 227 ? 48.893 16.784 -19.826 1.00 45.56 227 ILE A CA 1
ATOM 1779 C C . ILE A 1 227 ? 47.577 16.049 -20.076 1.00 45.56 227 ILE A C 1
ATOM 1781 O O . ILE A 1 227 ? 46.971 16.181 -21.136 1.00 45.56 227 ILE A O 1
ATOM 1785 N N . ILE A 1 228 ? 47.187 15.204 -19.124 1.00 43.25 228 ILE A N 1
ATOM 1786 C CA . ILE A 1 228 ? 45.837 14.658 -19.057 1.00 43.25 228 ILE A CA 1
ATOM 1787 C C . ILE A 1 228 ? 44.963 15.857 -18.699 1.00 43.25 228 ILE A C 1
ATOM 1789 O O . ILE A 1 228 ? 45.027 16.356 -17.575 1.00 43.25 228 ILE A O 1
ATOM 1793 N N . GLY A 1 229 ? 44.235 16.389 -19.684 1.00 46.62 229 GLY A N 1
ATOM 1794 C CA . GLY A 1 229 ? 43.159 17.333 -19.406 1.00 46.62 229 GLY A CA 1
ATOM 1795 C C . GLY A 1 229 ? 42.223 16.694 -18.387 1.00 46.62 229 GLY A C 1
ATOM 1796 O O . GLY A 1 229 ? 41.934 15.501 -18.492 1.00 46.62 229 GLY A O 1
ATOM 1797 N N . GLU A 1 230 ? 41.818 17.452 -17.370 1.00 51.97 230 GLU A N 1
ATOM 1798 C CA . GLU A 1 230 ? 40.836 16.973 -16.400 1.00 51.97 230 GLU A CA 1
ATOM 1799 C C . GLU A 1 230 ? 39.622 16.427 -17.170 1.00 51.97 230 GLU A C 1
ATOM 1801 O O . GLU A 1 230 ? 39.131 17.118 -18.070 1.00 51.97 230 GLU A O 1
ATOM 1806 N N . PRO A 1 231 ? 39.163 15.190 -16.891 1.00 52.69 231 PRO A N 1
ATOM 1807 C CA . PRO A 1 231 ? 37.954 14.688 -17.515 1.00 52.69 231 PRO A CA 1
ATOM 1808 C C . PRO A 1 231 ? 36.829 15.638 -17.119 1.00 52.69 231 PRO A C 1
ATOM 1810 O O . PRO A 1 231 ? 36.507 15.775 -15.937 1.00 52.69 231 PRO A O 1
ATOM 1813 N N . VAL A 1 232 ? 36.264 16.327 -18.107 1.00 56.25 232 VAL A N 1
ATOM 1814 C CA . VAL A 1 232 ? 35.014 17.056 -17.931 1.00 56.25 232 VAL A CA 1
ATOM 1815 C C . VAL A 1 232 ? 33.971 15.981 -17.656 1.00 56.25 232 VAL A C 1
ATOM 1817 O O . VAL A 1 232 ? 33.510 15.301 -18.568 1.00 56.25 232 VAL A O 1
ATOM 1820 N N . VAL A 1 233 ? 33.686 15.742 -16.378 1.00 57.72 233 VAL A N 1
ATOM 1821 C CA . VAL A 1 233 ? 32.583 14.878 -15.975 1.00 57.72 233 VAL A CA 1
ATOM 1822 C C . VAL A 1 233 ? 31.326 15.687 -16.245 1.00 57.72 233 VAL A C 1
ATOM 1824 O O . VAL A 1 233 ? 30.911 16.497 -15.420 1.00 57.72 233 VAL A O 1
ATOM 1827 N N . GLU A 1 234 ? 30.764 15.532 -17.439 1.00 68.88 234 GLU A N 1
ATOM 1828 C CA . GLU A 1 234 ? 29.397 15.967 -17.680 1.00 68.88 234 GLU A CA 1
ATOM 1829 C C . GLU A 1 234 ? 28.500 15.132 -16.765 1.00 68.88 234 GLU A C 1
ATOM 1831 O O . GLU A 1 234 ? 28.386 13.912 -16.895 1.00 68.88 234 GLU A O 1
ATOM 1836 N N . GLU A 1 235 ? 27.940 15.784 -15.748 1.00 72.56 235 GLU A N 1
ATOM 1837 C CA . GLU A 1 235 ? 26.995 15.155 -14.839 1.00 72.56 235 GLU A CA 1
ATOM 1838 C C . GLU A 1 235 ? 25.708 14.851 -15.613 1.00 72.56 235 GLU A C 1
ATOM 1840 O O . GLU A 1 235 ? 24.886 15.732 -15.860 1.00 72.56 235 GLU A O 1
ATOM 1845 N N . ALA A 1 236 ? 25.542 13.594 -16.017 1.00 69.38 236 ALA A N 1
ATOM 1846 C CA . ALA A 1 236 ? 24.301 13.106 -16.596 1.00 69.38 236 ALA A CA 1
ATOM 1847 C C . ALA A 1 236 ? 23.333 12.686 -15.480 1.00 69.38 236 ALA A C 1
ATOM 1849 O O . ALA A 1 236 ? 23.695 11.941 -14.564 1.00 69.38 236 ALA A O 1
ATOM 1850 N N . TYR A 1 237 ? 22.083 13.135 -15.577 1.00 72.25 237 TYR A N 1
ATOM 1851 C CA . TYR A 1 237 ? 21.009 12.775 -14.656 1.00 72.25 237 TYR A CA 1
ATOM 1852 C C . TYR A 1 237 ? 19.933 11.993 -15.409 1.00 72.25 237 TYR A C 1
ATOM 1854 O O . TYR A 1 237 ? 19.553 12.359 -16.516 1.00 72.25 237 TYR A O 1
ATOM 1862 N N . VAL A 1 238 ? 19.412 10.929 -14.796 1.00 77.00 238 VAL A N 1
ATOM 1863 C CA . VAL A 1 238 ? 18.241 10.199 -15.301 1.00 77.00 238 VAL A CA 1
ATOM 1864 C C . VAL A 1 238 ? 17.050 10.555 -14.426 1.00 77.00 238 VAL A C 1
ATOM 1866 O O . VAL A 1 238 ? 17.088 10.359 -13.208 1.00 77.00 238 VAL A O 1
ATOM 1869 N N . VAL A 1 239 ? 15.983 11.062 -15.041 1.00 81.25 239 VAL A N 1
ATOM 1870 C CA . VAL A 1 239 ? 14.730 11.354 -14.342 1.00 81.25 239 VAL A CA 1
ATOM 1871 C C . VAL A 1 239 ? 13.802 10.148 -14.457 1.00 81.25 239 VAL A C 1
ATOM 1873 O O . VAL A 1 239 ? 13.466 9.695 -15.551 1.00 81.25 239 VAL A O 1
ATOM 1876 N N . ILE A 1 240 ? 13.386 9.618 -13.307 1.00 86.12 240 ILE A N 1
ATOM 1877 C CA . ILE A 1 240 ? 12.512 8.447 -13.213 1.00 86.12 240 ILE A CA 1
ATOM 1878 C C . ILE A 1 240 ? 11.188 8.872 -12.589 1.00 86.12 240 ILE A C 1
ATOM 1880 O O . ILE A 1 240 ? 11.159 9.368 -11.461 1.00 86.12 240 ILE A O 1
ATOM 1884 N N . TYR A 1 241 ? 10.088 8.609 -13.290 1.00 90.75 241 TYR A N 1
ATOM 1885 C CA . TYR A 1 241 ? 8.738 8.794 -12.769 1.00 90.75 241 TYR A CA 1
ATOM 1886 C C . TYR A 1 241 ? 8.146 7.444 -12.365 1.00 90.75 241 TYR A C 1
ATOM 1888 O O . TYR A 1 241 ? 8.313 6.440 -13.055 1.00 90.75 241 TYR A O 1
ATOM 1896 N N . LEU A 1 242 ? 7.445 7.409 -11.233 1.00 93.88 242 LEU A N 1
ATOM 1897 C CA . LEU A 1 242 ? 6.772 6.208 -10.741 1.00 93.88 242 LEU A CA 1
ATOM 1898 C C . LEU A 1 242 ? 5.267 6.353 -10.926 1.00 93.88 242 LEU A C 1
ATOM 1900 O O . LEU A 1 242 ? 4.692 7.343 -10.478 1.00 93.88 242 LEU A O 1
ATOM 1904 N N . ASN A 1 243 ? 4.633 5.340 -11.512 1.00 95.81 243 ASN A N 1
ATOM 1905 C CA . ASN A 1 243 ? 3.176 5.224 -11.500 1.00 95.81 243 ASN A CA 1
ATOM 1906 C C . ASN A 1 243 ? 2.752 4.146 -10.518 1.00 95.81 243 ASN A C 1
ATOM 1908 O O . ASN A 1 243 ? 3.452 3.145 -10.331 1.00 95.81 243 ASN A O 1
ATOM 1912 N N . TYR A 1 244 ? 1.569 4.333 -9.946 1.00 97.69 244 TYR A N 1
ATOM 1913 C CA . TYR A 1 244 ? 1.022 3.434 -8.942 1.00 97.69 244 TYR A CA 1
ATOM 1914 C C . TYR A 1 244 ? -0.405 3.044 -9.295 1.00 97.69 244 TYR A C 1
ATOM 1916 O O . TYR A 1 244 ? -1.279 3.902 -9.377 1.00 97.69 244 TYR A O 1
ATOM 1924 N N . GLN A 1 245 ? -0.661 1.747 -9.430 1.00 97.94 245 GLN A N 1
ATOM 1925 C CA . GLN A 1 245 ? -2.005 1.183 -9.497 1.00 97.94 245 GLN A CA 1
ATOM 1926 C C . GLN A 1 245 ? -2.340 0.530 -8.159 1.00 97.94 245 GLN A C 1
ATOM 1928 O O . GLN A 1 245 ? -1.637 -0.368 -7.709 1.00 97.94 245 GLN A O 1
ATOM 1933 N N . MET A 1 246 ? -3.414 0.972 -7.518 1.00 98.25 246 MET A N 1
ATOM 1934 C CA . MET A 1 246 ? -3.862 0.487 -6.220 1.00 98.25 246 MET A CA 1
ATOM 1935 C C . MET A 1 246 ? -5.266 -0.081 -6.327 1.00 98.25 246 MET A C 1
ATOM 1937 O O . MET A 1 246 ? -6.193 0.604 -6.758 1.00 98.25 246 MET A O 1
ATOM 1941 N N . GLU A 1 247 ? -5.429 -1.327 -5.906 1.00 97.56 247 GLU A N 1
ATOM 1942 C CA . GLU A 1 247 ? -6.636 -2.112 -6.156 1.00 97.56 247 GLU A CA 1
ATOM 1943 C C . GLU A 1 247 ? -7.109 -2.800 -4.883 1.00 97.56 247 GLU A C 1
ATOM 1945 O O . GLU A 1 247 ? -6.317 -3.126 -3.997 1.00 97.56 247 GLU A O 1
ATOM 1950 N N . HIS A 1 248 ? -8.417 -3.022 -4.783 1.00 95.44 248 HIS A N 1
ATOM 1951 C CA . HIS A 1 248 ? -9.008 -3.832 -3.726 1.00 95.44 248 HIS A CA 1
ATOM 1952 C C . HIS A 1 248 ? -10.400 -4.324 -4.161 1.00 95.44 248 HIS A C 1
ATOM 1954 O O . HIS A 1 248 ? -11.156 -3.529 -4.717 1.00 95.44 248 HIS A O 1
ATOM 1960 N N . PRO A 1 249 ? -10.813 -5.570 -3.847 1.00 93.00 249 PRO A N 1
ATOM 1961 C CA . PRO A 1 249 ? -12.074 -6.155 -4.336 1.00 93.00 249 PRO A CA 1
ATOM 1962 C C . PRO A 1 249 ? -13.362 -5.387 -3.995 1.00 93.00 249 PRO A C 1
ATOM 1964 O O . PRO A 1 249 ? -14.405 -5.602 -4.603 1.00 93.00 249 PRO A O 1
ATOM 1967 N N . HIS A 1 250 ? -13.315 -4.537 -2.972 1.00 92.00 250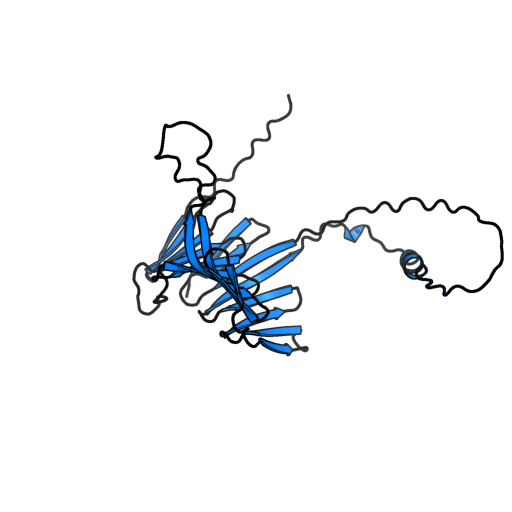 HIS A N 1
ATOM 1968 C CA . HIS A 1 250 ? -14.470 -3.795 -2.447 1.00 92.00 250 HIS A CA 1
ATOM 1969 C C . HIS A 1 250 ? -14.365 -2.270 -2.606 1.00 92.00 250 HIS A C 1
ATOM 1971 O O . HIS A 1 250 ? -15.192 -1.541 -2.057 1.00 92.00 250 HIS A O 1
ATOM 1977 N N . TYR A 1 251 ? -13.349 -1.784 -3.320 1.00 93.81 251 TYR A N 1
ATOM 1978 C CA . TYR A 1 251 ? -13.111 -0.359 -3.556 1.00 93.81 251 TYR A CA 1
ATOM 1979 C C . TYR A 1 251 ? -12.880 -0.105 -5.047 1.00 93.81 251 TYR A C 1
ATOM 1981 O O . TYR A 1 251 ? -12.660 -1.035 -5.816 1.00 93.81 251 TYR A O 1
ATOM 1989 N N . ALA A 1 252 ? -12.945 1.157 -5.461 1.00 94.44 252 ALA A N 1
ATOM 1990 C CA . ALA A 1 252 ? -12.516 1.545 -6.797 1.00 94.44 252 ALA A CA 1
ATOM 1991 C C . ALA A 1 252 ? -10.992 1.422 -6.915 1.00 94.44 252 ALA A C 1
ATOM 1993 O O . ALA A 1 252 ? -10.268 1.781 -5.979 1.00 94.44 252 ALA A O 1
ATOM 1994 N N . SER A 1 253 ? -10.517 0.951 -8.065 1.00 96.06 253 SER A N 1
ATOM 1995 C CA . SER A 1 253 ? -9.091 0.933 -8.382 1.00 96.06 253 SER A CA 1
ATOM 1996 C C . SER A 1 253 ? -8.622 2.338 -8.738 1.00 96.06 253 SER A C 1
ATOM 1998 O O . SER A 1 253 ? -9.325 3.086 -9.421 1.00 96.06 253 SER A O 1
ATOM 2000 N N . ILE A 1 254 ? -7.431 2.695 -8.272 1.00 96.56 254 ILE A N 1
ATOM 2001 C CA . ILE A 1 254 ? -6.834 4.017 -8.445 1.00 96.56 254 ILE A CA 1
ATOM 2002 C C . ILE A 1 254 ? -5.514 3.864 -9.182 1.00 96.56 254 ILE A C 1
ATOM 2004 O O . ILE A 1 254 ? -4.648 3.129 -8.724 1.00 96.56 254 ILE A O 1
ATOM 2008 N N . TYR A 1 255 ? -5.347 4.578 -10.287 1.00 96.56 255 TYR A N 1
ATOM 2009 C CA . TYR A 1 255 ? -4.083 4.678 -11.007 1.00 96.56 255 TYR A CA 1
ATOM 2010 C C . TYR A 1 255 ? -3.560 6.108 -10.909 1.00 96.56 255 TYR A C 1
ATOM 2012 O O . TYR A 1 255 ? -4.248 7.020 -11.359 1.00 96.56 255 TYR A O 1
ATOM 2020 N N . PHE A 1 256 ? -2.381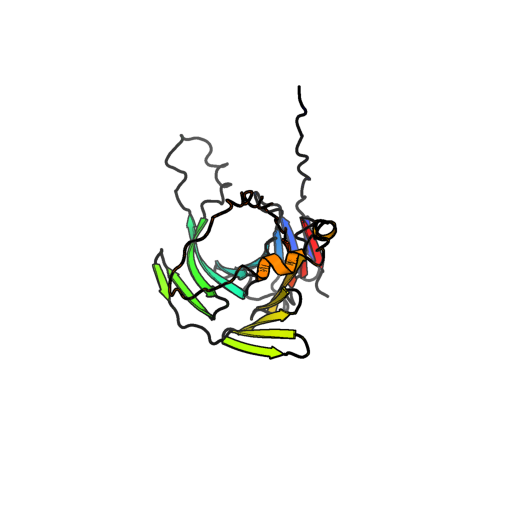 6.307 -10.323 1.00 95.31 256 PHE A N 1
ATOM 2021 C CA . PHE A 1 256 ? -1.659 7.578 -10.326 1.00 95.31 256 PHE A CA 1
ATOM 2022 C C . PHE A 1 256 ? -0.570 7.557 -11.387 1.00 95.31 256 PHE A C 1
ATOM 2024 O O . PHE A 1 256 ? 0.272 6.660 -11.381 1.00 95.31 256 PHE A O 1
ATOM 2031 N N . ASP A 1 257 ? -0.582 8.566 -12.250 1.00 92.00 257 ASP A N 1
ATOM 2032 C CA . ASP A 1 257 ? 0.446 8.813 -13.253 1.00 92.00 257 ASP A CA 1
ATOM 2033 C C . ASP A 1 257 ? 1.425 9.854 -12.707 1.00 92.00 257 ASP A C 1
ATOM 2035 O O . ASP A 1 257 ? 1.067 11.027 -12.555 1.00 92.00 257 ASP A O 1
ATOM 2039 N N . GLY A 1 258 ? 2.63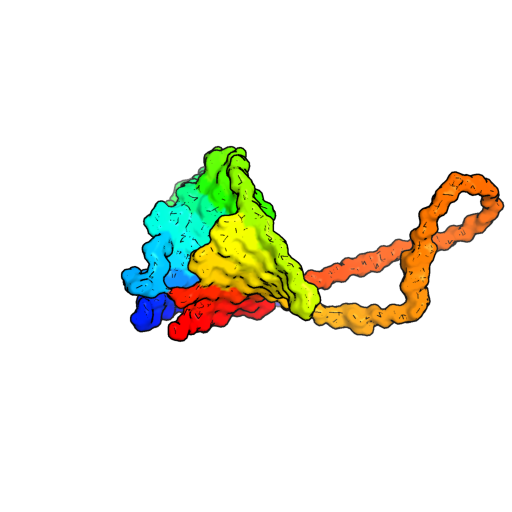9 9.405 -12.385 1.00 88.25 258 GLY A N 1
ATOM 2040 C CA . GLY A 1 258 ? 3.684 10.245 -11.808 1.00 88.25 258 GLY A CA 1
ATOM 2041 C C . GLY A 1 258 ? 4.187 11.318 -12.766 1.00 88.25 258 GLY A C 1
ATOM 2042 O O . GLY A 1 258 ? 4.606 12.376 -12.310 1.00 88.25 258 GLY A O 1
ATOM 2043 N N . LEU A 1 259 ? 4.123 11.062 -14.075 1.00 88.19 259 LEU A N 1
ATOM 2044 C CA . LEU A 1 259 ? 4.585 11.985 -15.108 1.00 88.19 259 LEU A CA 1
ATOM 2045 C C . LEU A 1 259 ? 3.575 13.110 -15.339 1.00 88.19 259 LEU A C 1
ATOM 2047 O O . LEU A 1 259 ? 3.933 14.282 -15.366 1.00 88.19 259 LEU A O 1
ATOM 2051 N N . ASN A 1 260 ? 2.300 12.753 -15.492 1.00 88.31 260 ASN A N 1
ATOM 2052 C CA . ASN A 1 260 ? 1.239 13.719 -15.796 1.00 88.31 260 ASN A CA 1
ATOM 2053 C C . ASN A 1 260 ? 0.584 14.330 -14.546 1.00 88.31 260 ASN A C 1
ATOM 2055 O O . ASN A 1 260 ? -0.399 15.062 -14.668 1.00 88.31 260 ASN A O 1
ATOM 2059 N N . GLU A 1 261 ? 1.057 13.973 -13.348 1.00 87.12 261 GLU A N 1
ATOM 2060 C CA . GLU A 1 261 ? 0.467 14.359 -12.058 1.00 87.12 261 GLU A CA 1
ATOM 2061 C C . GLU A 1 261 ? -1.053 14.127 -11.982 1.00 87.12 261 GLU A C 1
ATOM 2063 O O . GLU A 1 261 ? -1.819 14.898 -11.396 1.00 87.12 261 GLU A O 1
ATOM 2068 N N . SER A 1 262 ? -1.513 13.038 -12.598 1.00 89.31 262 SER A N 1
ATOM 2069 C CA . SER A 1 262 ? -2.936 12.759 -12.794 1.00 89.31 262 SER A CA 1
ATOM 2070 C C . SER A 1 262 ? -3.365 11.464 -12.111 1.00 89.31 262 SER A C 1
ATOM 2072 O O . SER A 1 262 ? -2.539 10.658 -11.680 1.00 89.31 262 SER A O 1
ATOM 2074 N N . ALA A 1 263 ? -4.679 11.269 -11.974 1.00 92.00 263 ALA A N 1
ATOM 2075 C CA . ALA A 1 263 ? -5.226 10.012 -11.486 1.00 92.00 263 ALA A CA 1
ATOM 2076 C C . ALA A 1 263 ? -6.433 9.557 -12.296 1.00 92.00 263 ALA A C 1
ATOM 2078 O O . ALA A 1 263 ? -7.314 10.353 -12.623 1.00 92.00 263 ALA A O 1
ATOM 2079 N N . THR A 1 264 ? -6.502 8.251 -12.525 1.00 94.50 264 THR A N 1
ATOM 2080 C CA . THR A 1 264 ? -7.662 7.565 -13.091 1.00 94.50 264 THR A CA 1
ATOM 2081 C C . THR A 1 264 ? -8.325 6.716 -12.012 1.00 94.50 264 THR A C 1
ATOM 2083 O O . THR A 1 264 ? -7.652 6.020 -11.252 1.00 94.50 264 THR A O 1
ATOM 2086 N N . ILE A 1 265 ? -9.655 6.784 -11.934 1.00 94.81 265 ILE A N 1
ATOM 2087 C CA . ILE A 1 265 ? -10.469 6.025 -10.979 1.00 94.81 265 ILE A CA 1
ATOM 2088 C C . ILE A 1 265 ? -11.334 5.047 -11.764 1.00 94.81 265 ILE A C 1
ATOM 2090 O O . ILE A 1 265 ? -12.171 5.465 -12.564 1.00 94.81 265 ILE A O 1
ATOM 2094 N N . THR A 1 266 ? -11.171 3.758 -11.492 1.00 94.38 266 THR A N 1
ATOM 2095 C CA . THR A 1 266 ? -11.955 2.688 -12.112 1.00 94.38 266 THR A CA 1
ATOM 2096 C C . THR A 1 266 ? -12.926 2.123 -11.087 1.00 94.38 266 THR A C 1
ATOM 2098 O O . THR A 1 266 ? -12.519 1.611 -10.044 1.00 94.38 266 THR A O 1
ATOM 2101 N N . LEU A 1 267 ? -14.225 2.241 -11.362 1.00 89.50 267 LEU A N 1
ATOM 2102 C CA . LEU A 1 267 ? -15.270 1.778 -10.449 1.00 89.50 267 LEU A CA 1
ATOM 2103 C C . LEU A 1 267 ? -15.288 0.240 -10.361 1.00 89.50 267 LEU A C 1
ATOM 2105 O O . LEU A 1 267 ? -15.018 -0.422 -11.365 1.00 89.50 267 LEU A O 1
ATOM 2109 N N . PRO A 1 268 ? -15.620 -0.333 -9.189 1.00 81.62 268 PRO A N 1
ATOM 2110 C CA . PRO A 1 268 ? -15.766 -1.779 -9.048 1.00 81.62 268 PRO A CA 1
ATOM 2111 C C . PRO A 1 268 ? -16.934 -2.289 -9.909 1.00 81.62 268 PRO A C 1
ATOM 2113 O O . PRO A 1 268 ? -17.962 -1.612 -10.007 1.00 81.62 268 PRO A O 1
ATOM 2116 N N . GLN A 1 269 ? -16.751 -3.459 -10.535 1.00 68.69 269 GLN A N 1
ATOM 2117 C CA . GLN A 1 269 ? -17.772 -4.146 -11.343 1.00 68.69 269 GLN A CA 1
ATOM 2118 C C . GLN A 1 269 ? -18.830 -4.842 -10.483 1.00 68.69 269 GLN A C 1
ATOM 2120 O O . GLN A 1 269 ? -18.479 -5.333 -9.384 1.00 68.69 269 GLN A O 1
#

Foldseek 3Di:
DDDDPPPPPPDDDWDWDADPQQKIWIWAQDVPFRIKIKIAGNDPDPLDPNFFGIWIQGLQQWIWTQGNLRWIWIQHLQRKIKIFDDKDFAPVPPPDDDDDDPPVPPRPPVGIDRQWMWMQHLQQWIWIHHRNDIDTDDGWDWDWDADPVQGWIWIATNQGWIWIAGPQGWIWIAHPQRKIKIKHKDWDPDVVVVPPPPDPPPVCVVVVPPPPDDDDDDDDDDDPPDPPPDPPPPDDDIDIFMWMWIDHQSAWIWIRGRVVRDIDTHGHD

Radius of gyration: 26.74 Å; chains: 1; bounding box: 90×64×56 Å

Organism: Ladona fulva (NCBI:txid123851)

Secondary structure (DSSP, 8-state):
-----------PPPEEEE-TTSEEEEEEEETTEEEEEEEEESS--TTS-TTEEEEEEETTS-EEEEETTS-EEEE-TTS-EEEEEEEEE--TT-SS-----TTSGGG-GGGEEEEEEEEE-TTS-EEEEETTEEEEEPPPPEEEEEETTTTEEEEEETTS-EEEEETTS-EEEE-TTS-EEEEEEEE---SGGGT----TTHHHHHHTT------------------------------EEEEEEEE-TTS-EEEEETTTTEEEEE---

pLDDT: mean 78.35, std 21.58, range [29.33, 98.62]

Sequence (269 aa):
MEDDLKCVQVCGFDMSLSLPSGLCIERKVLHGCPFYIKQKHISKGKNSVIDEEFRLYLFNGNILKFMTNGEIIILCPNSTVYICKKFELSEKSVENENTENLKDKMRDSNNISATNYTTLLPSGKHCEKINGNFHELPSLVLRYTTDLEVEKVYITRGDGTCSVLQCGGHLVVNFPDKSCISTTLNLIEEDFLSDLVWEEGDVATYFSNSDISENYGSSEENGSSIIIGEPVVEEAYVVIYLNYQMEHPHYASIYFDGLNESATITLPQ